Protein AF-A0A2V8W9V7-F1 (afdb_monomer)

Foldseek 3Di:
DDDDDDDDDDDDDDDPDDPDDDPDDDQDAPDDPDDDDDDDDDDDDDDDDDDDPPDDQADDLVSCQVLCVLNPWHADPVCPPQFGTAGVVPGATEGEFEDQDDDDQKGWDFAPVVLQVCQVVVNFHWYWYWYAHPVRNHTQWTKIAASVQDDPVQKDKDAADDPPDPRGRGITIMGRNNSGDPLRIQTQHHRNRGDDSVVSSVSND

Structure (mmCIF, N/CA/C/O backbone):
data_AF-A0A2V8W9V7-F1
#
_entry.id   AF-A0A2V8W9V7-F1
#
loop_
_atom_site.group_PDB
_atom_site.id
_atom_site.type_symbol
_atom_site.label_atom_id
_atom_site.label_alt_id
_atom_site.label_comp_id
_atom_site.label_asym_id
_atom_site.label_entity_id
_atom_site.label_seq_id
_atom_site.pdbx_PDB_ins_code
_atom_site.Cartn_x
_atom_site.Cartn_y
_atom_site.Cartn_z
_atom_site.occupancy
_atom_site.B_iso_or_equiv
_atom_site.auth_seq_id
_atom_site.auth_comp_id
_atom_site.auth_asym_id
_atom_site.auth_atom_id
_atom_site.pdbx_PDB_model_num
ATOM 1 N N . MET A 1 1 ? 60.253 -3.711 -43.334 1.00 44.62 1 MET A N 1
ATOM 2 C CA . MET A 1 1 ? 59.354 -2.612 -42.926 1.00 44.62 1 MET A CA 1
ATOM 3 C C . MET A 1 1 ? 58.239 -2.529 -43.951 1.00 44.62 1 MET A C 1
ATOM 5 O O . MET A 1 1 ? 58.478 -2.041 -45.044 1.00 44.62 1 MET A O 1
ATOM 9 N N . ALA A 1 2 ? 57.080 -3.106 -43.645 1.00 30.39 2 ALA A N 1
ATOM 10 C CA . ALA A 1 2 ? 55.920 -3.106 -44.530 1.00 30.39 2 ALA A CA 1
ATOM 11 C C . ALA A 1 2 ? 54.711 -2.655 -43.709 1.00 30.39 2 ALA A C 1
ATOM 13 O O . ALA A 1 2 ? 54.287 -3.347 -42.787 1.00 30.39 2 ALA A O 1
ATOM 14 N N . THR A 1 3 ? 54.219 -1.459 -44.006 1.00 36.38 3 THR A N 1
ATOM 15 C CA . THR A 1 3 ? 53.011 -0.878 -43.424 1.00 36.38 3 THR A CA 1
ATOM 16 C C . THR A 1 3 ? 51.853 -1.236 -44.349 1.00 36.38 3 THR A C 1
ATOM 18 O O . THR A 1 3 ? 51.784 -0.736 -45.468 1.00 36.38 3 THR A O 1
ATOM 21 N N . LEU A 1 4 ? 50.964 -2.125 -43.908 1.00 34.50 4 LEU A N 1
ATOM 22 C CA . LEU A 1 4 ? 49.676 -2.370 -44.554 1.00 34.50 4 LEU A CA 1
ATOM 23 C C . LEU A 1 4 ? 48.616 -1.576 -43.785 1.00 34.50 4 LEU A C 1
ATOM 25 O O . LEU A 1 4 ? 48.274 -1.927 -42.658 1.00 34.50 4 LEU A O 1
ATOM 29 N N . SER A 1 5 ? 48.116 -0.494 -44.382 1.00 38.88 5 SER A N 1
ATOM 30 C CA . SER A 1 5 ? 46.853 0.122 -43.984 1.00 38.88 5 SER A CA 1
ATOM 31 C C . SER A 1 5 ? 45.721 -0.604 -44.711 1.00 38.88 5 SER A C 1
ATOM 33 O O . SER A 1 5 ? 45.644 -0.604 -45.937 1.00 38.88 5 SER A O 1
ATOM 35 N N . ALA A 1 6 ? 44.838 -1.246 -43.952 1.00 37.19 6 ALA A N 1
ATOM 36 C CA . ALA A 1 6 ? 43.601 -1.813 -44.469 1.00 37.19 6 ALA A CA 1
ATOM 37 C C . ALA A 1 6 ? 42.437 -1.249 -43.652 1.00 37.19 6 ALA A C 1
ATOM 39 O O . ALA A 1 6 ? 42.240 -1.590 -42.488 1.00 37.19 6 ALA A O 1
ATOM 40 N N . THR A 1 7 ? 41.687 -0.342 -44.270 1.00 44.66 7 THR A N 1
ATOM 41 C CA . THR A 1 7 ? 40.373 0.102 -43.802 1.00 44.66 7 THR A CA 1
ATOM 42 C C . THR A 1 7 ? 39.351 -0.968 -44.200 1.00 44.66 7 THR A C 1
ATOM 44 O O . THR A 1 7 ? 39.287 -1.294 -45.387 1.00 44.66 7 THR A O 1
ATOM 47 N N . PRO A 1 8 ? 38.530 -1.527 -43.293 1.00 35.53 8 PRO A N 1
ATOM 48 C CA . PRO A 1 8 ? 37.470 -2.437 -43.707 1.00 35.53 8 PRO A CA 1
ATOM 49 C C . PRO A 1 8 ? 36.276 -1.627 -44.230 1.00 35.53 8 PRO A C 1
ATOM 51 O O . PRO A 1 8 ? 35.640 -0.888 -43.477 1.00 35.53 8 PRO A O 1
ATOM 54 N N . GLN A 1 9 ? 35.961 -1.777 -45.518 1.00 39.00 9 GLN A N 1
ATOM 55 C CA . GLN A 1 9 ? 34.660 -1.406 -46.077 1.00 39.00 9 GLN A CA 1
ATOM 56 C C . GLN A 1 9 ? 33.620 -2.469 -45.689 1.00 39.00 9 GLN A C 1
ATOM 58 O O . GLN A 1 9 ? 33.842 -3.662 -45.901 1.00 39.00 9 GLN A O 1
ATOM 63 N N . LEU A 1 10 ? 32.485 -2.041 -45.126 1.00 38.16 10 LEU A N 1
ATOM 64 C CA . LEU A 1 10 ? 31.319 -2.902 -44.901 1.00 38.16 10 LEU A CA 1
ATOM 65 C C . LEU A 1 10 ? 30.527 -3.117 -46.209 1.00 38.16 10 LEU A C 1
ATOM 67 O O . LEU A 1 10 ? 30.422 -2.188 -47.012 1.00 38.16 10 LEU A O 1
ATOM 71 N N . PRO A 1 11 ? 29.917 -4.302 -46.406 1.00 38.31 11 PRO A N 1
ATOM 72 C CA . PRO A 1 11 ? 29.091 -4.589 -47.575 1.00 38.31 11 PRO A CA 1
ATOM 73 C C . PRO A 1 11 ? 27.739 -3.846 -47.520 1.00 38.31 11 PRO A C 1
ATOM 75 O O . PRO A 1 11 ? 27.155 -3.712 -46.440 1.00 38.31 11 PRO A O 1
ATOM 78 N N . PRO A 1 12 ? 27.192 -3.392 -48.665 1.00 35.81 12 PRO A N 1
ATOM 79 C CA . PRO A 1 12 ? 25.878 -2.764 -48.721 1.00 35.81 12 PRO A CA 1
ATOM 80 C C . PRO A 1 12 ? 24.776 -3.830 -48.802 1.00 35.81 12 PRO A C 1
ATOM 82 O O . PRO A 1 12 ? 24.886 -4.783 -49.570 1.00 35.81 12 PRO A O 1
ATOM 85 N N . GLY A 1 13 ? 23.683 -3.646 -48.053 1.00 43.28 13 GLY A N 1
ATOM 86 C CA . GLY A 1 13 ? 22.443 -4.401 -48.291 1.00 43.28 13 GLY A CA 1
ATOM 87 C C . GLY A 1 13 ? 21.865 -5.217 -47.133 1.00 43.28 13 GLY A C 1
ATOM 88 O O . GLY A 1 13 ? 21.210 -6.222 -47.387 1.00 43.28 13 GLY A O 1
ATOM 89 N N . GLN A 1 14 ? 22.016 -4.791 -45.877 1.00 30.28 14 GLN A N 1
ATOM 90 C CA . GLN A 1 14 ? 21.129 -5.255 -44.804 1.00 30.28 14 GLN A CA 1
ATOM 91 C C . GLN A 1 14 ? 20.465 -4.059 -44.128 1.00 30.28 14 GLN A C 1
ATOM 93 O O . GLN A 1 14 ? 21.077 -3.324 -43.357 1.00 30.28 14 GLN A O 1
ATOM 98 N N . SER A 1 15 ? 19.183 -3.864 -44.434 1.00 33.03 15 SER A N 1
ATOM 99 C CA . SER A 1 15 ? 18.273 -3.111 -43.577 1.00 33.03 15 SER A CA 1
ATOM 100 C C . SER A 1 15 ? 18.351 -3.691 -42.160 1.00 33.03 15 SER A C 1
ATOM 102 O O . SER A 1 15 ? 18.203 -4.912 -42.034 1.00 33.03 15 SER A O 1
ATOM 104 N N . PRO A 1 16 ? 18.550 -2.889 -41.097 1.00 28.78 16 PRO A N 1
ATOM 105 C CA . PRO A 1 16 ? 18.447 -3.403 -39.743 1.00 28.78 16 PRO A CA 1
ATOM 106 C C . PRO A 1 16 ? 16.996 -3.833 -39.519 1.00 28.78 16 PRO A C 1
ATOM 108 O O . PRO A 1 16 ? 16.096 -3.020 -39.312 1.00 28.78 16 PRO A O 1
ATOM 111 N N . SER A 1 17 ? 16.779 -5.142 -39.646 1.00 33.84 17 SER A N 1
ATOM 112 C CA . SER A 1 17 ? 15.554 -5.827 -39.270 1.00 33.84 17 SER A CA 1
ATOM 113 C C . SER A 1 17 ? 15.192 -5.396 -37.857 1.00 33.84 17 SER A C 1
ATOM 115 O O . SER A 1 17 ? 16.017 -5.484 -36.948 1.00 33.84 17 SER A O 1
ATOM 117 N N . ALA A 1 18 ? 13.959 -4.916 -37.705 1.00 30.84 18 ALA A N 1
ATOM 118 C CA . ALA A 1 18 ? 13.346 -4.543 -36.444 1.00 30.84 18 ALA A CA 1
ATOM 119 C C . ALA A 1 18 ? 13.688 -5.583 -35.370 1.00 30.84 18 ALA A C 1
ATOM 121 O O . ALA A 1 18 ? 13.233 -6.728 -35.433 1.00 30.84 18 ALA A O 1
ATOM 122 N N . ASN A 1 19 ? 14.545 -5.194 -34.423 1.00 29.06 19 ASN A N 1
ATOM 123 C CA . ASN A 1 19 ? 14.968 -6.097 -33.371 1.00 29.06 19 ASN A CA 1
ATOM 124 C C . ASN A 1 19 ? 13.751 -6.503 -32.540 1.00 29.06 19 ASN A C 1
ATOM 126 O O . ASN A 1 19 ? 12.985 -5.696 -32.010 1.00 29.06 19 ASN A O 1
ATOM 130 N N . ASN A 1 20 ? 13.589 -7.814 -32.536 1.00 33.81 20 ASN A N 1
ATOM 131 C CA . ASN A 1 20 ? 12.459 -8.600 -32.114 1.00 33.81 20 ASN A CA 1
ATOM 132 C C . ASN A 1 20 ? 12.425 -8.635 -30.579 1.00 33.81 20 ASN A C 1
ATOM 134 O O . ASN A 1 20 ? 13.047 -9.496 -29.960 1.00 33.81 20 ASN A O 1
ATOM 138 N N . TYR A 1 21 ? 11.742 -7.678 -29.946 1.00 27.11 21 TYR A N 1
ATOM 139 C CA . TYR A 1 21 ? 11.440 -7.787 -28.519 1.00 27.11 21 TYR A CA 1
ATOM 140 C C . TYR A 1 21 ? 10.260 -8.742 -28.338 1.00 27.11 21 TYR A C 1
ATOM 142 O O . TYR A 1 21 ? 9.184 -8.493 -28.893 1.00 27.11 21 TYR A O 1
ATOM 150 N N . PRO A 1 22 ? 10.413 -9.828 -27.564 1.00 27.19 22 PRO A N 1
ATOM 151 C CA . PRO A 1 22 ? 9.319 -10.748 -27.350 1.00 27.19 22 PRO A CA 1
ATOM 152 C C . PRO A 1 22 ? 8.214 -10.024 -26.573 1.00 27.19 22 PRO A C 1
ATOM 154 O O . PRO A 1 22 ? 8.411 -9.469 -25.491 1.00 27.19 22 PRO A O 1
ATOM 157 N N . ARG A 1 23 ? 7.023 -10.029 -27.167 1.00 35.50 23 ARG A N 1
ATOM 158 C CA . ARG A 1 23 ? 5.760 -9.615 -26.561 1.00 35.50 23 ARG A CA 1
ATOM 159 C C . ARG A 1 23 ? 5.437 -10.620 -25.449 1.00 35.50 23 ARG A C 1
ATOM 161 O O . ARG A 1 23 ? 4.971 -11.713 -25.745 1.00 35.50 23 ARG A O 1
ATOM 168 N N . ILE A 1 24 ? 5.730 -10.287 -24.192 1.00 27.92 24 ILE A N 1
ATOM 169 C CA . ILE A 1 24 ? 5.551 -11.212 -23.058 1.00 27.92 24 ILE A CA 1
ATOM 170 C C . ILE A 1 24 ? 4.556 -10.623 -22.044 1.00 27.92 24 ILE A C 1
ATOM 172 O O . ILE A 1 24 ? 4.911 -9.860 -21.151 1.00 27.92 24 ILE A O 1
ATOM 176 N N . GLN A 1 25 ? 3.291 -11.013 -22.209 1.00 34.19 25 GLN A N 1
ATOM 177 C CA . GLN A 1 25 ? 2.369 -11.372 -21.118 1.00 34.19 25 GLN A CA 1
ATOM 178 C C . GLN A 1 25 ? 2.990 -12.558 -20.335 1.00 34.19 25 GLN A C 1
ATOM 180 O O . GLN A 1 25 ? 3.702 -13.345 -20.941 1.00 34.19 25 GLN A O 1
ATOM 185 N N . ILE A 1 26 ? 2.814 -12.865 -19.051 1.00 42.00 26 ILE A N 1
ATOM 186 C CA . ILE A 1 26 ? 1.930 -12.498 -17.939 1.00 42.00 26 ILE A CA 1
ATOM 187 C C . ILE A 1 26 ? 2.599 -13.178 -16.698 1.00 42.00 26 ILE A C 1
ATOM 189 O O . ILE A 1 26 ? 3.267 -14.203 -16.854 1.00 42.00 26 ILE A O 1
ATOM 193 N N . PHE A 1 27 ? 2.505 -12.629 -15.480 1.00 41.22 27 PHE A N 1
ATOM 194 C CA . PHE A 1 27 ? 2.837 -13.311 -14.222 1.00 41.22 27 PHE A CA 1
ATOM 195 C C . PHE A 1 27 ? 2.069 -14.639 -14.168 1.00 41.22 27 PHE A C 1
ATOM 197 O O . PHE A 1 27 ? 0.844 -14.609 -14.171 1.00 41.22 27 PHE A O 1
ATOM 204 N N . PRO A 1 28 ? 2.716 -15.811 -14.082 1.00 43.25 28 PRO A N 1
ATOM 205 C CA . PRO A 1 28 ? 1.996 -17.006 -13.692 1.00 43.25 28 PRO A CA 1
ATOM 206 C C . PRO A 1 28 ? 1.861 -16.954 -12.173 1.00 43.25 28 PRO A C 1
ATOM 208 O O . PRO A 1 28 ? 2.858 -16.970 -11.447 1.00 43.25 28 PRO A O 1
ATOM 211 N N . CYS A 1 29 ? 0.630 -16.821 -11.705 1.00 47.00 29 CYS A N 1
ATOM 212 C CA . CYS A 1 29 ? 0.311 -16.884 -10.289 1.00 47.00 29 CYS A CA 1
ATOM 213 C C . CYS A 1 29 ? 0.494 -18.329 -9.806 1.00 47.00 29 CYS A C 1
ATOM 215 O O . CYS A 1 29 ? 0.230 -19.283 -10.545 1.00 47.00 29 CYS A O 1
ATOM 217 N N . ARG A 1 30 ? 1.007 -18.516 -8.586 1.00 45.44 30 ARG A N 1
ATOM 218 C CA . ARG A 1 30 ? 1.084 -19.847 -7.980 1.00 45.44 30 ARG A CA 1
ATOM 219 C C . ARG A 1 30 ? -0.340 -20.347 -7.720 1.00 45.44 30 ARG A C 1
ATOM 221 O O . ARG A 1 30 ? -1.037 -19.793 -6.883 1.00 45.44 30 ARG A O 1
ATOM 228 N N . GLY A 1 31 ? -0.719 -21.424 -8.407 1.00 46.12 31 GLY A N 1
ATOM 229 C CA . GLY A 1 31 ? -1.777 -22.333 -7.965 1.00 46.12 31 GLY A CA 1
ATOM 230 C C . GLY A 1 31 ? -3.194 -22.035 -8.453 1.00 46.12 31 GLY A C 1
AT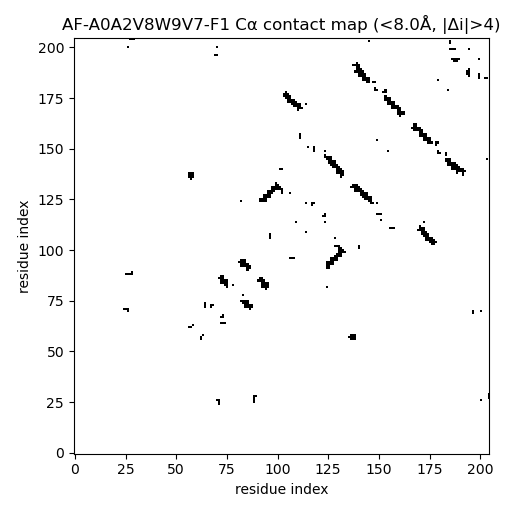OM 231 O O . GLY A 1 31 ? -4.042 -21.627 -7.674 1.00 46.12 31 GLY A O 1
ATOM 232 N N . THR A 1 32 ? -3.497 -22.391 -9.702 1.00 31.61 32 THR A N 1
ATOM 233 C CA . THR A 1 32 ? -4.700 -23.190 -10.010 1.00 31.61 32 THR A CA 1
ATOM 234 C C . THR A 1 32 ? -4.512 -23.860 -11.370 1.00 31.61 32 THR A C 1
ATOM 236 O O . THR A 1 32 ? -4.438 -23.208 -12.408 1.00 31.61 32 THR A O 1
ATOM 239 N N . LEU A 1 33 ? -4.398 -25.190 -11.371 1.00 35.88 33 LEU A N 1
ATOM 240 C CA . LEU A 1 33 ? -4.547 -26.010 -12.572 1.00 35.88 33 LEU A CA 1
ATOM 241 C C . LEU A 1 33 ? -6.025 -25.973 -12.986 1.00 35.88 33 LEU A C 1
ATOM 243 O O . LEU A 1 33 ? -6.764 -26.908 -12.705 1.00 35.88 33 LEU A O 1
ATOM 247 N N . HIS A 1 34 ? -6.470 -24.912 -13.656 1.00 30.22 34 HIS A N 1
ATOM 248 C CA . HIS A 1 34 ? -7.697 -24.981 -14.444 1.00 30.22 34 HIS A CA 1
ATOM 249 C C . HIS A 1 34 ? -7.357 -24.886 -15.925 1.00 30.22 34 HIS A C 1
ATOM 251 O O . HIS A 1 34 ? -7.090 -23.835 -16.500 1.00 30.22 34 HIS A O 1
ATOM 257 N N . ARG A 1 35 ? -7.326 -26.074 -16.526 1.00 35.50 35 ARG A N 1
ATOM 258 C CA . ARG A 1 35 ? -7.223 -26.318 -17.958 1.00 35.50 35 ARG A CA 1
ATOM 259 C C . ARG A 1 35 ? -8.543 -25.861 -18.592 1.00 35.50 35 ARG A C 1
ATOM 261 O O . ARG A 1 35 ? -9.510 -26.612 -18.576 1.00 35.50 35 ARG A O 1
ATOM 268 N N . ALA A 1 36 ? -8.593 -24.642 -19.121 1.00 28.92 36 ALA A N 1
ATOM 269 C CA . ALA A 1 36 ? -9.676 -24.191 -19.996 1.00 28.92 36 ALA A CA 1
ATOM 270 C C . ALA A 1 36 ? -9.114 -23.911 -21.404 1.00 28.92 36 ALA A C 1
ATOM 272 O O . ALA A 1 36 ? -8.010 -23.370 -21.518 1.00 28.92 36 ALA A O 1
ATOM 273 N N . PRO A 1 37 ? -9.809 -24.326 -22.480 1.00 29.95 37 PRO A N 1
ATOM 274 C CA . PRO A 1 37 ? -9.281 -24.256 -23.835 1.00 29.95 37 PRO A CA 1
ATOM 275 C C . PRO A 1 37 ? -9.287 -22.811 -24.349 1.00 29.95 37 PRO A C 1
ATOM 277 O O . PRO A 1 37 ? -10.307 -22.124 -24.337 1.00 29.95 37 PRO A O 1
ATOM 280 N N . LEU A 1 38 ? -8.126 -22.361 -24.823 1.00 30.58 38 LEU A N 1
ATOM 281 C CA . LEU A 1 38 ? -7.944 -21.062 -25.461 1.00 30.58 38 LEU A CA 1
ATOM 282 C C . LEU A 1 38 ? -8.685 -21.036 -26.804 1.00 30.58 38 LEU A C 1
ATOM 284 O O . LEU A 1 38 ? -8.275 -21.701 -27.753 1.00 30.58 38 LEU A O 1
ATOM 288 N N . SER A 1 39 ? -9.730 -20.219 -26.904 1.00 30.34 39 SER A N 1
ATOM 289 C CA . SER A 1 39 ? -10.181 -19.666 -28.182 1.00 30.34 39 SER A CA 1
ATOM 290 C C . SER A 1 39 ? -9.853 -18.171 -28.193 1.00 30.34 39 SER A C 1
ATOM 292 O O . SER A 1 39 ? -10.249 -17.414 -27.311 1.00 30.34 39 SER A O 1
ATOM 294 N N . PHE A 1 40 ? -9.025 -17.767 -29.157 1.00 30.31 40 PHE A N 1
ATOM 295 C CA . PHE A 1 40 ? -8.549 -16.396 -29.332 1.00 30.31 40 PHE A CA 1
ATOM 296 C C . PHE A 1 40 ? -9.528 -15.600 -30.207 1.00 30.31 40 PHE A C 1
ATOM 298 O O . PHE A 1 40 ? -9.802 -16.040 -31.325 1.00 30.31 40 PHE A O 1
ATOM 305 N N . PRO A 1 41 ? -9.967 -14.392 -29.812 1.00 27.06 41 PRO A N 1
ATOM 306 C CA . PRO A 1 41 ? -10.448 -13.415 -30.773 1.00 27.06 41 PRO A CA 1
ATOM 307 C C . PRO A 1 41 ? -9.267 -12.684 -31.436 1.00 27.06 41 PRO A C 1
ATOM 309 O O . PRO A 1 41 ? -8.269 -12.324 -30.806 1.00 27.06 41 PRO A O 1
ATOM 312 N N . SER A 1 42 ? -9.390 -12.503 -32.750 1.00 30.03 42 SER A N 1
ATOM 313 C CA . SER A 1 42 ? -8.401 -11.912 -33.653 1.00 30.03 42 SER A CA 1
ATOM 314 C C . SER A 1 42 ? -8.271 -10.382 -33.522 1.00 30.03 42 SER A C 1
ATOM 316 O O . SER A 1 42 ? -9.217 -9.671 -33.203 1.00 30.03 42 SER A O 1
ATOM 318 N N . ARG A 1 43 ? -7.050 -9.918 -33.825 1.00 36.19 43 ARG A N 1
ATOM 319 C CA . ARG A 1 43 ? -6.488 -8.555 -33.913 1.00 36.19 43 ARG A CA 1
ATOM 320 C C . ARG A 1 43 ? -7.448 -7.429 -34.332 1.00 36.19 43 ARG A C 1
ATOM 322 O O . ARG A 1 43 ? -7.986 -7.467 -35.431 1.00 36.19 43 ARG A O 1
ATOM 329 N N . ASN A 1 44 ? -7.408 -6.316 -33.590 1.00 33.66 44 ASN A N 1
ATOM 330 C CA . ASN A 1 44 ? -6.892 -5.031 -34.100 1.00 33.66 44 ASN A CA 1
ATOM 331 C C . ASN A 1 44 ? -6.859 -3.952 -33.000 1.00 33.66 44 ASN A C 1
ATOM 333 O O . ASN A 1 44 ? -7.850 -3.289 -32.728 1.00 33.66 44 ASN A O 1
ATOM 337 N N . SER A 1 45 ? -5.685 -3.700 -32.425 1.00 30.27 45 SER A N 1
ATOM 338 C CA . SER A 1 45 ? -5.356 -2.376 -31.891 1.00 30.27 45 SER A CA 1
ATOM 339 C C . SER A 1 45 ? -3.862 -2.135 -32.077 1.00 30.27 45 SER A C 1
ATOM 341 O O . SER A 1 45 ? -2.998 -2.923 -31.683 1.00 30.27 45 SER A O 1
ATOM 343 N N . ARG A 1 46 ? -3.566 -1.076 -32.826 1.00 30.19 46 ARG A N 1
ATOM 344 C CA . ARG A 1 46 ? -2.223 -0.636 -33.185 1.00 30.19 46 ARG A CA 1
ATOM 345 C C . ARG A 1 46 ? -1.667 0.081 -31.949 1.00 30.19 46 ARG A C 1
ATOM 347 O O . ARG A 1 46 ? -2.090 1.190 -31.652 1.00 30.19 46 ARG A O 1
ATOM 354 N N . PHE A 1 47 ? -0.807 -0.583 -31.180 1.00 34.75 47 PHE A N 1
ATOM 355 C CA . PHE A 1 47 ? -0.142 0.031 -30.026 1.00 34.75 47 PHE A CA 1
ATOM 356 C C . PHE A 1 47 ? 1.067 0.858 -30.496 1.00 34.75 47 PHE A C 1
ATOM 358 O O . PHE A 1 47 ? 1.767 0.409 -31.409 1.00 34.75 47 PHE A O 1
ATOM 365 N N . PRO A 1 48 ? 1.321 2.041 -29.908 1.00 30.59 48 PRO A N 1
ATOM 366 C CA . PRO A 1 48 ? 2.481 2.855 -30.256 1.00 30.59 48 PRO A CA 1
ATOM 367 C C . PRO A 1 48 ? 3.791 2.161 -29.847 1.00 30.59 48 PRO A C 1
ATOM 369 O O . PRO A 1 48 ? 3.823 1.351 -28.918 1.00 30.59 48 PRO A O 1
ATOM 372 N N . SER A 1 49 ? 4.865 2.466 -30.575 1.00 28.48 49 SER A N 1
ATOM 373 C CA . SER A 1 49 ? 6.214 1.926 -30.377 1.00 28.48 49 SER A CA 1
ATOM 374 C C . SER A 1 49 ? 6.826 2.309 -29.016 1.00 28.48 49 SER A C 1
ATOM 376 O O . SER A 1 49 ? 6.442 3.332 -28.446 1.00 28.48 49 SER A O 1
ATOM 378 N N . PRO A 1 50 ? 7.800 1.532 -28.498 1.00 32.44 50 PRO A N 1
ATOM 379 C CA . PRO A 1 50 ? 8.462 1.820 -27.225 1.00 32.44 50 PRO A CA 1
ATOM 380 C C . PRO A 1 50 ? 9.206 3.161 -27.266 1.00 32.44 50 PRO A C 1
ATOM 382 O O . PRO A 1 50 ? 9.971 3.414 -28.194 1.00 32.44 50 PRO A O 1
ATOM 385 N N . ILE A 1 51 ? 9.007 3.993 -26.243 1.00 32.75 51 ILE A N 1
ATOM 386 C CA . ILE A 1 51 ? 9.786 5.217 -26.010 1.00 32.75 51 ILE A CA 1
ATOM 387 C C . ILE A 1 51 ? 10.909 4.883 -25.006 1.00 32.75 51 ILE A C 1
ATOM 389 O O . ILE A 1 51 ? 10.650 4.138 -24.056 1.00 32.75 51 ILE A O 1
ATOM 393 N N . PRO A 1 52 ? 12.143 5.391 -25.189 1.00 29.80 52 PRO A N 1
ATOM 394 C CA . PRO A 1 52 ? 13.248 5.187 -24.252 1.00 29.80 52 PRO A CA 1
ATOM 395 C C . PRO A 1 52 ? 12.896 5.625 -22.821 1.00 29.80 52 PRO A C 1
ATOM 397 O O . PRO A 1 52 ? 12.281 6.666 -22.610 1.00 29.80 52 PRO A O 1
ATOM 400 N N . ILE A 1 53 ? 13.360 4.858 -21.829 1.00 41.09 53 ILE A N 1
ATOM 401 C CA . ILE A 1 53 ? 13.036 4.950 -20.382 1.00 41.09 53 ILE A CA 1
ATOM 402 C C . ILE A 1 53 ? 13.509 6.2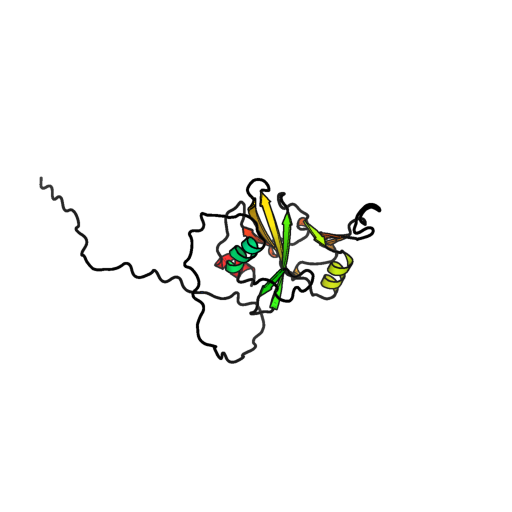77 -19.728 1.00 41.09 53 ILE A C 1
ATOM 404 O O . ILE A 1 53 ? 13.275 6.531 -18.551 1.00 41.09 53 ILE A O 1
ATOM 408 N N . SER A 1 54 ? 14.149 7.169 -20.487 1.00 38.91 54 SER A N 1
ATOM 409 C CA . SER A 1 54 ? 14.744 8.410 -19.981 1.00 38.91 54 SER A CA 1
ATOM 410 C C . SER A 1 54 ? 13.761 9.574 -19.815 1.00 38.91 54 SER A C 1
ATOM 412 O O . SER A 1 54 ? 14.092 10.542 -19.130 1.00 38.91 54 SER A O 1
ATOM 414 N N . GLU A 1 55 ? 12.573 9.532 -20.419 1.00 39.03 55 GLU A N 1
ATOM 415 C CA . GLU A 1 55 ? 11.680 10.691 -20.413 1.00 39.03 55 GLU A CA 1
ATOM 416 C C . GLU A 1 55 ? 10.339 10.413 -19.727 1.00 39.03 55 GLU A C 1
ATOM 418 O O . GLU A 1 55 ? 9.435 9.753 -20.235 1.00 39.03 55 GLU A O 1
ATOM 423 N N . THR A 1 56 ? 10.179 11.095 -18.590 1.00 44.22 56 THR A N 1
ATOM 424 C CA . THR A 1 56 ? 8.911 11.440 -17.927 1.00 44.22 56 THR A CA 1
ATOM 425 C C . THR A 1 56 ? 8.380 10.445 -16.889 1.00 44.22 56 THR A C 1
ATOM 427 O O . THR A 1 56 ? 7.281 9.912 -17.029 1.00 44.22 56 THR A O 1
ATOM 430 N N . LEU A 1 57 ? 9.092 10.287 -15.765 1.00 49.59 57 LEU A N 1
ATOM 431 C CA . LEU A 1 57 ? 8.463 9.920 -14.489 1.00 49.59 57 LEU A CA 1
ATOM 432 C C . LEU A 1 57 ? 7.783 11.149 -13.863 1.00 49.59 57 LEU A C 1
ATOM 434 O O . LEU A 1 57 ? 8.335 11.754 -12.954 1.00 49.59 57 LEU A O 1
ATOM 438 N N . ARG A 1 58 ? 6.619 11.570 -14.367 1.00 48.34 58 ARG A N 1
ATOM 439 C CA . ARG A 1 58 ? 5.753 12.534 -13.664 1.00 48.34 58 ARG A CA 1
ATOM 440 C C . ARG A 1 58 ? 4.487 11.815 -13.232 1.00 48.34 58 ARG A C 1
ATOM 442 O O . ARG A 1 58 ? 3.821 11.205 -14.062 1.00 48.34 58 ARG A O 1
ATOM 449 N N . LEU A 1 59 ? 4.170 11.877 -11.945 1.00 47.50 59 LEU A N 1
ATOM 450 C CA . LEU A 1 59 ? 2.980 11.258 -11.376 1.00 47.50 59 LEU A CA 1
ATOM 451 C C . LEU A 1 59 ? 1.682 11.786 -11.998 1.00 47.50 59 LEU A C 1
ATOM 453 O O . LEU A 1 59 ? 1.296 12.936 -11.824 1.00 47.50 59 LEU A O 1
ATOM 457 N N . SER A 1 60 ? 0.955 10.873 -12.622 1.00 45.16 60 SER A N 1
ATOM 458 C CA . SER A 1 60 ? -0.501 10.872 -12.695 1.00 45.16 60 SER A CA 1
ATOM 459 C C . SER A 1 60 ? -0.987 9.452 -12.352 1.00 45.16 60 SER A C 1
ATOM 461 O O . SER A 1 60 ? -0.192 8.510 -12.382 1.00 45.16 60 SER A O 1
ATOM 463 N N . PRO A 1 61 ? -2.274 9.215 -12.057 1.00 44.25 61 PRO A N 1
ATOM 464 C CA . PRO A 1 61 ? -2.816 7.850 -12.021 1.00 44.25 61 PRO A CA 1
ATOM 465 C C . PRO A 1 61 ? -2.491 7.048 -13.299 1.00 44.25 61 PRO A C 1
ATOM 467 O O . PRO A 1 61 ? -2.291 5.836 -13.255 1.00 44.25 61 PRO A O 1
ATOM 470 N N . GLN A 1 62 ? -2.325 7.741 -14.433 1.00 44.91 62 GLN A N 1
ATOM 471 C CA . GLN A 1 62 ? -1.892 7.153 -15.703 1.00 44.91 62 GLN A CA 1
ATOM 472 C C . GLN A 1 62 ? -0.405 6.764 -15.681 1.00 44.91 62 GLN A C 1
ATOM 474 O O . GLN A 1 62 ? -0.030 5.812 -16.354 1.00 44.91 62 GLN A O 1
ATOM 479 N N . PHE A 1 63 ? 0.438 7.446 -14.898 1.00 53.31 63 PHE A N 1
ATOM 480 C CA . PHE A 1 63 ? 1.835 7.070 -14.664 1.00 53.31 63 PHE A CA 1
ATOM 481 C C . PHE A 1 63 ? 1.941 5.754 -13.886 1.00 53.31 63 PHE A C 1
ATOM 483 O O . PHE A 1 63 ? 2.652 4.851 -14.324 1.00 53.31 63 PHE A O 1
ATOM 490 N N . ALA A 1 64 ? 1.180 5.597 -12.794 1.00 48.62 64 ALA A N 1
ATOM 491 C CA . ALA A 1 64 ? 1.090 4.313 -12.097 1.00 48.62 64 ALA A CA 1
ATOM 492 C C . ALA A 1 64 ? 0.599 3.225 -13.064 1.00 48.62 64 ALA A C 1
ATOM 494 O O . ALA A 1 64 ? 1.243 2.195 -13.201 1.00 48.62 64 ALA A O 1
ATOM 495 N N . ALA A 1 65 ? -0.442 3.499 -13.853 1.00 46.62 65 ALA A N 1
ATOM 496 C CA . ALA A 1 65 ? -0.915 2.579 -14.885 1.00 46.62 65 ALA A CA 1
ATOM 497 C C . ALA A 1 65 ? 0.065 2.360 -16.061 1.00 46.62 65 ALA A C 1
ATOM 499 O O . ALA A 1 65 ? -0.133 1.425 -16.829 1.00 46.62 65 ALA A O 1
ATOM 500 N N . ARG A 1 66 ? 1.094 3.195 -16.266 1.00 50.69 66 ARG A N 1
ATOM 501 C CA . ARG A 1 66 ? 2.093 3.044 -17.344 1.00 50.69 66 ARG A CA 1
ATOM 502 C C . ARG A 1 66 ? 3.307 2.245 -16.880 1.00 50.69 66 ARG A C 1
ATOM 504 O O . ARG A 1 66 ? 3.753 1.371 -17.611 1.00 50.69 66 ARG A O 1
ATOM 511 N N . GLU A 1 67 ? 3.785 2.483 -15.663 1.00 53.12 67 GLU A N 1
ATOM 512 C CA . GLU A 1 67 ? 4.895 1.718 -15.082 1.00 53.12 67 GLU A CA 1
ATOM 513 C C . GLU A 1 67 ? 4.429 0.372 -14.509 1.00 53.12 67 GLU A C 1
ATOM 515 O O . GLU A 1 67 ? 5.105 -0.640 -14.665 1.00 53.12 67 GLU A O 1
ATOM 520 N N . LEU A 1 68 ? 3.224 0.296 -13.928 1.00 55.06 68 LEU A N 1
ATOM 521 C CA . LEU A 1 68 ? 2.650 -0.975 -13.468 1.00 55.06 68 LEU A CA 1
ATOM 522 C C . LEU A 1 68 ? 2.213 -1.882 -14.628 1.00 55.06 68 LEU A C 1
ATOM 524 O O . LEU A 1 68 ? 2.057 -3.083 -14.420 1.00 55.06 68 LEU A O 1
ATOM 528 N N . ARG A 1 69 ? 2.104 -1.373 -15.867 1.00 55.12 69 ARG A N 1
ATOM 529 C CA . ARG A 1 69 ? 1.926 -2.224 -17.063 1.00 55.12 69 ARG A CA 1
ATOM 530 C C . ARG A 1 69 ? 3.094 -3.177 -17.279 1.00 55.12 69 ARG A C 1
ATOM 532 O O . ARG A 1 69 ? 2.881 -4.264 -17.803 1.00 55.12 69 ARG A O 1
ATOM 539 N N . PHE A 1 70 ? 4.300 -2.827 -16.834 1.00 52.44 70 PHE A N 1
ATOM 540 C CA . PHE A 1 70 ? 5.435 -3.753 -16.822 1.00 52.44 70 PHE A CA 1
ATOM 541 C C . PHE A 1 70 ? 5.225 -4.929 -15.852 1.00 52.44 70 PHE A C 1
ATOM 543 O O . PHE A 1 70 ? 5.744 -6.026 -16.063 1.00 52.44 70 PHE A O 1
ATOM 550 N N . ILE A 1 71 ? 4.406 -4.710 -14.819 1.00 53.53 71 ILE A N 1
ATOM 551 C CA . ILE A 1 71 ? 3.910 -5.718 -13.873 1.00 53.53 71 ILE A CA 1
ATOM 552 C C . ILE A 1 71 ? 2.584 -6.337 -14.395 1.00 53.53 71 ILE A C 1
ATOM 554 O O . ILE A 1 71 ? 2.054 -7.298 -13.855 1.00 53.53 71 ILE A O 1
ATOM 558 N N . GLY A 1 72 ? 2.039 -5.826 -15.500 1.00 61.53 72 GLY A N 1
ATOM 559 C CA . GLY A 1 72 ? 0.805 -6.290 -16.131 1.00 61.53 72 GLY A CA 1
ATOM 560 C C . GLY A 1 72 ? -0.474 -6.032 -15.325 1.00 61.53 72 GLY A C 1
ATOM 561 O O . GLY A 1 72 ? -1.533 -6.495 -15.742 1.00 61.53 72 GLY A O 1
ATOM 562 N N . ALA A 1 73 ? -0.398 -5.300 -14.210 1.00 73.56 73 ALA A N 1
ATOM 563 C CA . ALA A 1 73 ? -1.573 -4.865 -13.463 1.00 73.56 73 ALA A CA 1
ATOM 564 C C . ALA A 1 73 ? -2.360 -3.840 -14.294 1.00 73.56 73 ALA A C 1
ATOM 566 O O . ALA A 1 73 ? -1.781 -2.910 -14.866 1.00 73.56 73 ALA A O 1
ATOM 567 N N . LEU A 1 74 ? -3.673 -4.030 -14.381 1.00 78.19 74 LEU A N 1
ATOM 568 C CA . LEU A 1 74 ? -4.590 -3.175 -15.126 1.00 78.19 74 LEU A CA 1
ATOM 569 C C . LEU A 1 74 ? -5.428 -2.338 -14.158 1.00 78.19 74 LEU A C 1
ATOM 571 O O . LEU A 1 74 ? -5.683 -2.799 -13.050 1.00 78.19 74 LEU A O 1
ATOM 575 N N . PRO A 1 75 ? -5.846 -1.118 -14.534 1.00 81.94 75 PRO A N 1
ATOM 576 C CA . PRO A 1 75 ? -6.763 -0.330 -13.718 1.00 81.94 75 PRO A CA 1
ATOM 577 C C . PRO A 1 75 ? -8.042 -1.104 -13.387 1.00 81.94 75 PRO A C 1
ATOM 579 O O . PRO A 1 75 ? -8.545 -1.879 -14.198 1.00 81.94 75 PRO A O 1
ATOM 582 N N . ASN A 1 76 ? -8.566 -0.879 -12.188 1.00 80.19 76 ASN A N 1
ATOM 583 C CA . ASN A 1 76 ? -9.847 -1.428 -11.771 1.00 80.19 76 ASN A CA 1
ATOM 584 C C . ASN A 1 76 ? -11.012 -0.676 -12.445 1.00 80.19 76 ASN A C 1
ATOM 586 O O . ASN A 1 76 ? -11.431 0.382 -11.973 1.00 80.19 76 ASN A O 1
ATOM 590 N N . GLU A 1 77 ? -11.532 -1.227 -13.543 1.00 77.88 77 GLU A N 1
ATOM 591 C CA . GLU A 1 77 ? -12.651 -0.647 -14.305 1.00 77.88 77 GLU A CA 1
ATOM 592 C C . GLU A 1 77 ? -13.977 -0.664 -13.519 1.00 77.88 77 GLU A C 1
ATOM 594 O O . GLU A 1 77 ? -14.777 0.267 -13.624 1.00 77.88 77 GLU A O 1
ATOM 599 N N . ASP A 1 78 ? -14.170 -1.662 -12.650 1.00 76.75 78 ASP A N 1
ATOM 600 C CA . ASP A 1 78 ? -15.393 -1.853 -11.856 1.00 76.75 78 ASP A CA 1
ATOM 601 C C . ASP A 1 78 ? -15.464 -0.934 -10.623 1.00 76.75 78 ASP A C 1
ATOM 603 O O . ASP A 1 78 ? -16.439 -0.951 -9.868 1.00 76.75 78 ASP A O 1
ATOM 607 N N . LYS A 1 79 ? -14.424 -0.114 -10.393 1.00 73.94 79 LYS A N 1
ATOM 608 C CA . LYS A 1 79 ? -14.307 0.844 -9.275 1.00 73.94 79 LYS A CA 1
ATOM 609 C C . LYS A 1 79 ? -14.585 0.226 -7.902 1.00 73.94 79 LYS A C 1
ATOM 611 O O . LYS A 1 79 ? -15.034 0.923 -6.987 1.00 73.94 79 LYS A O 1
ATOM 616 N N . HIS A 1 80 ? -14.303 -1.070 -7.740 1.00 77.00 80 HIS A N 1
ATOM 617 C CA . HIS A 1 80 ? -14.365 -1.728 -6.439 1.00 77.00 80 HIS A CA 1
ATOM 618 C C . HIS A 1 80 ? -13.636 -0.894 -5.374 1.00 77.00 80 HIS A C 1
ATOM 620 O O . HIS A 1 80 ? -12.459 -0.561 -5.556 1.00 77.00 80 HIS A O 1
ATOM 626 N N . PRO A 1 81 ? -14.313 -0.547 -4.263 1.00 78.94 81 PRO A N 1
ATOM 627 C CA . PRO A 1 81 ? -13.719 0.273 -3.223 1.00 78.94 81 PRO A CA 1
ATOM 628 C C . PRO A 1 81 ? -12.398 -0.322 -2.742 1.00 78.94 81 PRO A C 1
ATOM 630 O O . PRO A 1 81 ? -12.305 -1.525 -2.512 1.00 78.94 81 PRO A O 1
ATOM 633 N N . ALA A 1 82 ? -11.399 0.539 -2.550 1.00 81.38 82 ALA A N 1
ATOM 634 C CA . ALA A 1 82 ? -10.076 0.176 -2.045 1.00 81.38 82 ALA A CA 1
ATOM 635 C C . ALA A 1 82 ? -9.210 -0.705 -2.973 1.00 81.38 82 ALA A C 1
ATOM 637 O O . ALA A 1 82 ? -8.102 -1.047 -2.557 1.00 81.38 82 ALA A O 1
ATOM 638 N N . ILE A 1 83 ? -9.658 -1.008 -4.200 1.00 89.31 83 ILE A N 1
ATOM 639 C CA . ILE A 1 83 ? -8.872 -1.680 -5.243 1.00 89.31 83 ILE A CA 1
ATOM 640 C C . ILE A 1 83 ? -8.587 -0.688 -6.371 1.00 89.31 83 ILE A C 1
ATOM 642 O O . ILE A 1 83 ? -9.509 -0.133 -6.964 1.00 89.31 83 ILE A O 1
ATOM 646 N N . ASP A 1 84 ? -7.314 -0.492 -6.692 1.00 88.06 84 ASP A N 1
ATOM 647 C CA . ASP A 1 84 ? -6.883 0.434 -7.745 1.00 88.06 84 ASP A CA 1
ATOM 648 C C . ASP A 1 84 ? -6.485 -0.312 -9.023 1.00 88.06 84 ASP A C 1
ATOM 650 O O . ASP A 1 84 ? -6.698 0.187 -10.130 1.00 88.06 84 ASP A O 1
ATOM 654 N N . PHE A 1 85 ? -5.943 -1.527 -8.876 1.00 87.50 85 PHE A N 1
ATOM 655 C CA . PHE A 1 85 ? -5.532 -2.368 -9.996 1.00 87.5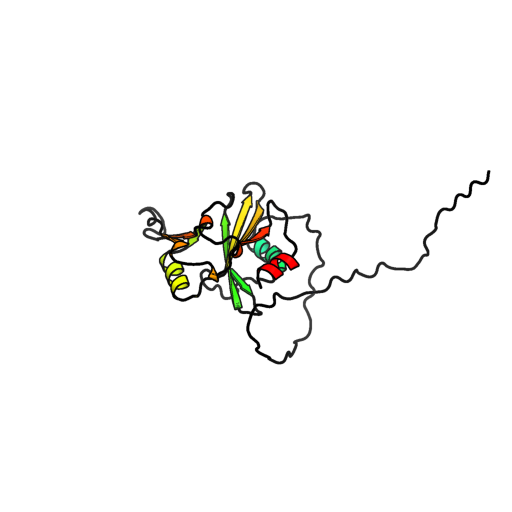0 85 PHE A CA 1
ATOM 656 C C . PHE A 1 85 ? -5.910 -3.835 -9.790 1.00 87.50 85 PHE A C 1
ATOM 658 O O . PHE A 1 85 ? -5.954 -4.332 -8.663 1.00 87.50 85 PHE A O 1
ATOM 665 N N . THR A 1 86 ? -6.119 -4.541 -10.894 1.00 87.19 86 THR A N 1
ATOM 666 C CA . THR A 1 86 ? -6.385 -5.979 -10.940 1.00 87.19 86 THR A CA 1
ATOM 667 C C . THR A 1 86 ? -5.420 -6.678 -11.888 1.00 87.19 86 THR A C 1
ATOM 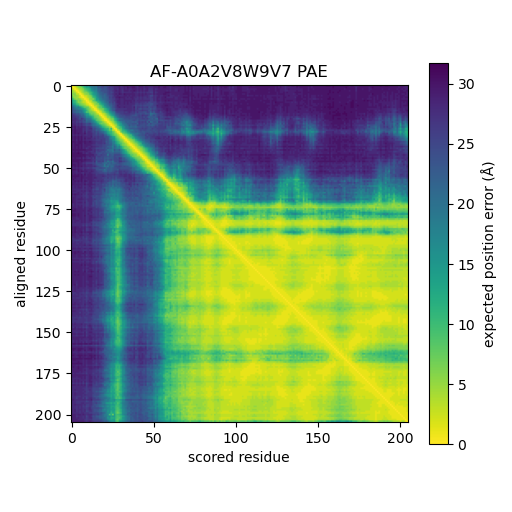669 O O . THR A 1 86 ? -4.814 -6.065 -12.773 1.00 87.19 86 THR A O 1
ATOM 672 N N . TYR A 1 87 ? -5.255 -7.984 -11.698 1.00 82.62 87 TYR A N 1
ATOM 673 C CA . TYR A 1 87 ? -4.493 -8.820 -12.608 1.00 82.62 87 TYR A CA 1
ATOM 674 C C . TYR A 1 87 ? -5.375 -9.902 -13.238 1.00 82.62 87 TYR A C 1
ATOM 676 O O . TYR A 1 87 ? -5.646 -10.904 -12.577 1.00 82.62 87 TYR A O 1
ATOM 684 N N . PRO A 1 88 ? -5.784 -9.755 -14.515 1.00 73.56 88 PRO A N 1
ATOM 685 C CA . PRO A 1 88 ? -6.843 -10.585 -15.100 1.00 73.56 88 PRO A CA 1
ATOM 686 C C . PRO A 1 88 ? -6.573 -12.088 -15.129 1.00 73.56 88 PRO A C 1
ATOM 688 O O . PRO A 1 88 ? -7.500 -12.873 -15.248 1.00 73.56 88 PRO A O 1
ATOM 691 N N . SER A 1 89 ? -5.309 -12.514 -15.088 1.00 75.38 89 SER A N 1
ATOM 692 C CA . SER A 1 89 ? -4.999 -13.943 -15.215 1.00 75.38 89 SER A CA 1
ATOM 693 C C . SER A 1 89 ? -5.126 -14.736 -13.912 1.00 75.38 89 SER A C 1
ATOM 695 O O . SER A 1 89 ? -5.056 -15.959 -13.957 1.00 75.38 89 SER A O 1
ATOM 697 N N . CYS A 1 90 ? -5.252 -14.070 -12.760 1.00 73.31 90 CYS A N 1
ATOM 698 C CA . CYS A 1 90 ? -5.390 -14.761 -11.475 1.00 73.31 90 CYS A CA 1
ATOM 699 C C . CYS A 1 90 ? -6.126 -13.951 -10.407 1.00 73.31 90 CYS A C 1
ATOM 701 O O . CYS A 1 90 ? -5.921 -14.175 -9.215 1.00 73.31 90 CYS A O 1
ATOM 703 N N . ASP A 1 91 ? -6.913 -12.966 -10.838 1.00 78.19 91 ASP A N 1
ATOM 704 C CA . ASP A 1 91 ? -7.756 -12.127 -9.986 1.00 78.19 91 ASP A CA 1
ATOM 705 C C . ASP A 1 91 ? -7.015 -11.466 -8.813 1.00 78.19 91 ASP A C 1
ATOM 707 O O . ASP A 1 91 ? -7.600 -11.117 -7.787 1.00 78.19 91 ASP A O 1
ATOM 711 N N . ALA A 1 92 ? -5.700 -11.261 -8.954 1.00 86.94 92 ALA A N 1
ATOM 712 C CA . ALA A 1 92 ? -4.923 -10.596 -7.923 1.00 86.94 92 ALA A CA 1
ATOM 713 C C . ALA A 1 92 ? -5.339 -9.124 -7.848 1.00 86.94 92 ALA A C 1
ATOM 715 O O . ALA A 1 92 ? -5.305 -8.395 -8.843 1.00 86.94 92 ALA A O 1
ATOM 716 N N . LEU A 1 93 ? -5.715 -8.696 -6.646 1.00 90.81 93 LEU A N 1
ATOM 717 C CA . LEU A 1 93 ? -6.155 -7.336 -6.362 1.00 90.81 93 LEU A CA 1
ATOM 718 C C . LEU A 1 93 ? -4.995 -6.524 -5.792 1.00 90.81 93 LEU A C 1
ATOM 720 O O . LEU A 1 93 ? -4.212 -7.028 -4.978 1.00 90.81 93 LEU A O 1
ATOM 724 N N . PHE A 1 94 ? -4.897 -5.264 -6.202 1.00 91.38 94 PHE A N 1
ATOM 725 C CA . PHE A 1 94 ? -3.860 -4.346 -5.757 1.00 91.38 94 PHE A CA 1
ATOM 726 C C . PHE A 1 94 ? -4.461 -3.001 -5.367 1.00 91.38 94 PHE A C 1
ATOM 728 O O . PHE A 1 94 ? -5.293 -2.431 -6.072 1.00 91.38 94 PHE A O 1
ATOM 735 N N . GLN A 1 95 ? -3.966 -2.467 -4.263 1.00 93.62 95 GLN A N 1
ATOM 736 C CA . GLN A 1 95 ? -4.227 -1.121 -3.792 1.00 93.62 95 GLN A CA 1
ATOM 737 C C . GLN A 1 95 ? -2.948 -0.293 -3.906 1.00 93.62 95 GLN A C 1
ATOM 739 O O . GLN A 1 95 ? -1.862 -0.777 -3.601 1.00 93.62 95 GLN A O 1
ATOM 744 N N . LEU A 1 96 ? -3.059 0.967 -4.305 1.00 92.38 96 LEU A N 1
ATOM 745 C CA . LEU A 1 96 ? -1.964 1.922 -4.358 1.00 92.38 96 LEU A CA 1
ATOM 746 C C . LEU A 1 96 ? -2.099 2.939 -3.229 1.00 92.38 96 LEU A C 1
ATOM 748 O O . LEU A 1 96 ? -3.114 3.612 -3.069 1.00 92.38 96 LEU A O 1
ATOM 752 N N . LYS A 1 97 ? -1.018 3.112 -2.472 1.00 93.31 97 LYS A N 1
ATOM 753 C CA . LYS A 1 97 ? -0.852 4.220 -1.533 1.00 93.31 97 LYS A CA 1
ATOM 754 C C . LYS A 1 97 ? 0.420 4.964 -1.866 1.00 93.31 97 LYS A C 1
ATOM 756 O O . LYS A 1 97 ? 1.492 4.373 -1.957 1.00 93.31 97 LYS A O 1
ATOM 761 N N . SER A 1 98 ? 0.301 6.275 -2.000 1.00 91.94 98 SER A N 1
ATOM 762 C CA . SER A 1 98 ? 1.413 7.156 -2.333 1.00 91.94 98 SER A CA 1
ATOM 763 C C . SER A 1 98 ? 1.609 8.235 -1.278 1.00 91.94 98 SER A C 1
ATOM 765 O O . SER A 1 98 ? 0.635 8.756 -0.737 1.00 91.94 98 SER A O 1
ATOM 767 N N . GLN A 1 99 ? 2.856 8.629 -1.032 1.00 92.69 99 GLN A N 1
ATOM 768 C CA . GLN A 1 99 ? 3.175 9.809 -0.230 1.00 92.69 99 GLN A CA 1
ATOM 769 C C . GLN A 1 99 ? 4.400 10.550 -0.779 1.00 92.69 99 GLN A C 1
ATOM 771 O O . GLN A 1 99 ? 5.344 9.935 -1.271 1.00 92.69 99 GLN A O 1
ATOM 776 N N . GLY A 1 100 ? 4.399 11.876 -0.635 1.00 92.56 100 GLY A N 1
ATOM 777 C CA . GLY A 1 100 ? 5.494 12.762 -1.054 1.00 92.56 100 GLY A CA 1
ATOM 778 C C . GLY A 1 100 ? 6.706 12.775 -0.114 1.00 92.56 100 GLY A C 1
ATOM 779 O O . GLY A 1 100 ? 7.550 13.654 -0.192 1.00 92.56 100 GLY A O 1
ATOM 780 N N . ARG A 1 101 ? 6.761 11.848 0.844 1.00 92.81 101 ARG A N 1
ATOM 781 C CA . ARG A 1 101 ? 7.857 11.703 1.808 1.00 92.81 101 ARG A CA 1
ATO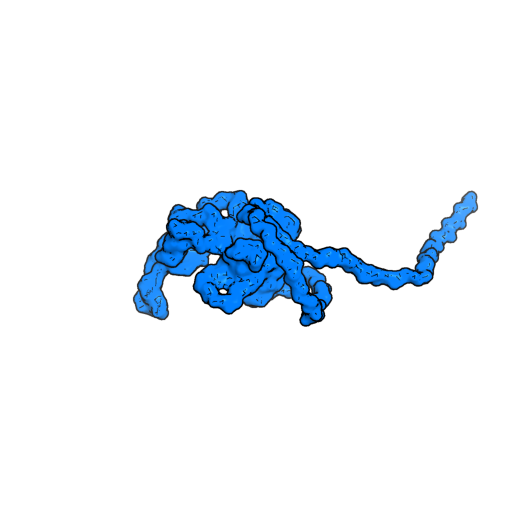M 782 C C . ARG A 1 101 ? 8.410 10.291 1.723 1.00 92.81 101 ARG A C 1
ATOM 784 O O . ARG A 1 101 ? 7.660 9.356 1.419 1.00 92.81 101 ARG A O 1
ATOM 791 N N . LYS A 1 102 ? 9.692 10.121 2.049 1.00 93.06 102 LYS A N 1
ATOM 792 C CA . LYS A 1 102 ? 10.350 8.808 2.048 1.00 93.06 102 LYS A CA 1
ATOM 793 C C . LYS A 1 102 ? 9.508 7.778 2.810 1.00 93.06 102 LYS A C 1
ATOM 795 O O . LYS A 1 102 ? 8.967 8.077 3.876 1.00 93.06 102 LYS A O 1
ATOM 800 N N . LEU A 1 103 ? 9.365 6.576 2.244 1.00 92.88 103 LEU A N 1
ATOM 801 C CA . LEU A 1 103 ? 8.711 5.462 2.938 1.00 92.88 103 LEU A CA 1
ATOM 802 C C . LEU A 1 103 ? 9.483 5.173 4.229 1.00 92.88 103 LEU A C 1
ATOM 804 O O . LEU A 1 103 ? 10.684 4.911 4.189 1.00 92.88 103 LEU A O 1
ATOM 808 N N . GLY A 1 104 ? 8.788 5.276 5.359 1.00 92.38 104 GLY A N 1
ATOM 809 C CA . GLY A 1 104 ? 9.305 4.908 6.674 1.00 92.38 104 GLY A CA 1
ATOM 810 C C . GLY A 1 104 ? 8.714 3.581 7.141 1.00 92.38 104 GLY A C 1
ATOM 811 O O . GLY A 1 104 ? 8.215 2.789 6.345 1.00 92.38 104 GLY A O 1
ATOM 812 N N . SER A 1 105 ? 8.686 3.374 8.456 1.00 94.25 105 SER A N 1
ATOM 813 C CA . SER A 1 105 ? 8.054 2.207 9.087 1.00 94.25 105 SER A CA 1
ATOM 814 C C . SER A 1 105 ? 6.521 2.233 9.057 1.00 94.25 105 SER A C 1
ATOM 816 O O . SER A 1 105 ? 5.888 1.300 9.540 1.00 94.25 105 SER A O 1
ATOM 818 N N . SER A 1 106 ? 5.901 3.286 8.513 1.00 94.50 106 SER A N 1
ATOM 819 C CA . SER A 1 106 ? 4.448 3.437 8.490 1.00 94.50 106 SER A CA 1
ATOM 820 C C . SER A 1 106 ? 3.932 4.153 7.243 1.00 94.50 106 SER A C 1
ATOM 822 O O . SER A 1 106 ? 4.606 5.014 6.671 1.00 94.50 106 SER A O 1
ATOM 824 N N . LEU A 1 107 ? 2.708 3.803 6.844 1.00 95.75 107 LEU A N 1
ATOM 825 C CA . LEU A 1 107 ? 2.001 4.365 5.697 1.00 95.75 107 LEU A CA 1
ATOM 826 C C . LEU A 1 107 ? 0.523 4.569 6.041 1.00 95.75 107 LEU A C 1
ATOM 828 O O . LEU A 1 107 ? -0.114 3.687 6.608 1.00 95.75 107 LEU A O 1
ATOM 832 N N . SER A 1 108 ? -0.030 5.741 5.725 1.00 94.81 108 SER A N 1
ATOM 833 C CA . SER A 1 108 ? -1.451 6.010 5.971 1.00 94.81 108 SER A CA 1
ATOM 834 C C . SER A 1 108 ? -2.326 5.153 5.062 1.00 94.81 108 SER A C 1
ATOM 836 O O . SER A 1 108 ? -2.071 5.066 3.863 1.00 94.81 108 SER A O 1
ATOM 838 N N . ASP A 1 109 ? -3.411 4.625 5.617 1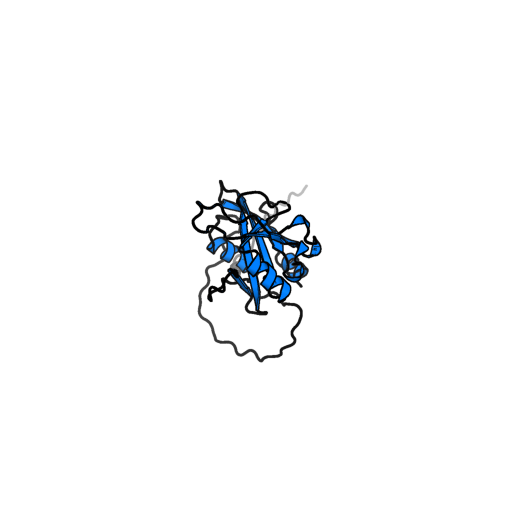.00 94.62 109 ASP A N 1
ATOM 839 C CA . ASP A 1 109 ? -4.433 3.898 4.872 1.00 94.62 109 ASP A CA 1
ATOM 840 C C . ASP A 1 109 ? -5.847 4.445 5.183 1.00 94.62 109 ASP A C 1
ATOM 842 O O . ASP A 1 109 ? -5.997 5.493 5.824 1.00 94.62 109 ASP A O 1
ATOM 846 N N . GLY A 1 110 ? -6.877 3.811 4.620 1.00 92.62 110 GLY A N 1
ATOM 847 C CA . GLY A 1 110 ? -8.286 4.133 4.745 1.00 92.62 110 GLY A CA 1
ATOM 848 C C . GLY A 1 110 ? -8.885 3.725 6.090 1.00 92.62 110 GLY A C 1
ATOM 849 O O . GLY A 1 110 ? -8.248 3.828 7.137 1.00 92.62 110 GLY A O 1
ATOM 850 N N . ALA A 1 111 ? -10.164 3.347 6.066 1.00 95.31 111 ALA A N 1
ATOM 851 C CA . ALA A 1 111 ? -10.946 3.110 7.274 1.00 95.31 111 ALA A CA 1
ATOM 852 C C . ALA A 1 111 ? -10.446 1.869 8.023 1.00 95.31 111 ALA A C 1
ATOM 854 O O . ALA A 1 111 ? -10.313 0.802 7.425 1.00 95.31 111 ALA A O 1
ATOM 855 N N . TYR A 1 112 ? -10.229 2.000 9.334 1.00 97.00 112 TYR A N 1
ATOM 856 C CA . TYR A 1 112 ? -9.741 0.893 10.160 1.00 97.00 112 TYR A CA 1
ATOM 857 C C . TYR A 1 112 ? -10.689 -0.307 10.126 1.00 97.00 112 TYR A C 1
ATOM 859 O O . TYR A 1 112 ? -10.237 -1.416 9.882 1.00 97.00 112 TYR A O 1
ATOM 867 N N . SER A 1 113 ? -11.998 -0.084 10.290 1.00 96.25 113 SER A N 1
ATOM 868 C CA . SER A 1 113 ? -12.994 -1.165 10.277 1.00 96.25 113 SER A CA 1
ATOM 869 C C . SER A 1 113 ? -12.958 -1.976 8.985 1.00 96.25 113 SER A C 1
ATOM 871 O O . SER A 1 113 ? -12.906 -3.196 9.034 1.00 96.25 113 SER A O 1
ATOM 873 N N . LYS A 1 114 ? -12.899 -1.306 7.828 1.00 95.31 114 LYS A N 1
ATOM 874 C CA . LYS A 1 114 ? -12.871 -1.975 6.520 1.00 95.31 114 LYS A CA 1
ATOM 875 C C . LYS A 1 114 ? -11.600 -2.788 6.304 1.00 95.31 114 LYS A C 1
ATOM 877 O O . LYS A 1 114 ? -11.678 -3.878 5.748 1.00 95.31 114 LYS A O 1
ATOM 882 N N . MET A 1 115 ? -10.450 -2.275 6.741 1.00 95.19 115 MET A N 1
ATOM 883 C CA . MET A 1 115 ? -9.199 -3.025 6.648 1.00 95.19 115 MET A CA 1
ATOM 884 C C . MET A 1 115 ? -9.195 -4.217 7.616 1.00 95.19 115 MET A C 1
ATOM 886 O O . MET A 1 115 ? -8.843 -5.313 7.199 1.00 95.19 115 MET A O 1
ATOM 890 N N . SER A 1 116 ? -9.654 -4.049 8.861 1.00 96.31 116 SER A N 1
ATOM 891 C CA . SER A 1 116 ? -9.788 -5.158 9.818 1.00 96.31 116 SER A CA 1
ATOM 892 C C . SER A 1 116 ? -10.725 -6.256 9.302 1.00 96.31 116 SER A C 1
ATOM 894 O O . SER A 1 116 ? -10.328 -7.414 9.271 1.00 96.31 116 SER A O 1
ATOM 896 N N . GLU A 1 117 ? -11.911 -5.891 8.800 1.00 96.44 117 GLU A N 1
ATOM 897 C CA . GLU A 1 117 ? -12.863 -6.822 8.170 1.00 96.44 117 GLU A CA 1
ATOM 898 C C . GLU A 1 117 ? -12.233 -7.567 6.980 1.00 96.44 117 GLU A C 1
ATOM 900 O O . GLU A 1 117 ? -12.483 -8.753 6.772 1.00 96.44 117 GLU A O 1
ATOM 905 N N . ALA A 1 118 ? -11.424 -6.878 6.166 1.00 94.50 118 ALA A N 1
ATOM 906 C CA . ALA A 1 118 ? -10.737 -7.493 5.034 1.00 94.50 118 ALA A CA 1
ATOM 907 C C . ALA A 1 118 ? -9.634 -8.465 5.480 1.00 94.50 118 ALA A C 1
ATOM 909 O O . ALA A 1 118 ? -9.446 -9.487 4.827 1.00 94.50 118 ALA A O 1
ATOM 910 N N . ILE A 1 119 ? -8.922 -8.166 6.570 1.00 94.56 119 ILE A N 1
ATOM 911 C CA . ILE A 1 119 ? -7.908 -9.054 7.156 1.00 94.56 119 ILE A CA 1
ATOM 912 C C . ILE A 1 119 ? -8.572 -10.311 7.716 1.00 94.56 119 ILE A C 1
ATOM 914 O O . ILE A 1 119 ? -8.168 -11.417 7.374 1.00 94.56 119 ILE A O 1
ATOM 918 N N . GLU A 1 120 ? -9.609 -10.149 8.536 1.00 95.56 120 GLU A N 1
ATOM 919 C CA . GLU A 1 120 ? -10.326 -11.263 9.169 1.00 95.56 120 GLU A CA 1
ATOM 920 C C . GLU A 1 120 ? -11.002 -12.180 8.144 1.00 95.56 120 GLU A C 1
ATOM 922 O O . GLU A 1 120 ? -11.063 -13.390 8.340 1.00 95.56 120 GLU A O 1
ATOM 927 N N . ALA A 1 121 ? -11.471 -11.617 7.028 1.00 94.44 121 ALA A N 1
ATOM 928 C CA . ALA A 1 121 ? -12.082 -12.377 5.944 1.00 94.44 121 ALA A CA 1
ATOM 929 C C . ALA A 1 121 ? -11.077 -12.934 4.918 1.00 94.44 121 ALA A C 1
ATOM 931 O O . ALA A 1 121 ? -11.520 -13.479 3.911 1.00 94.44 121 ALA A O 1
ATOM 932 N N . ASP A 1 122 ? -9.766 -12.743 5.111 1.00 91.00 122 ASP A N 1
ATOM 933 C CA . ASP A 1 122 ? -8.717 -13.043 4.126 1.00 91.00 122 ASP A CA 1
ATOM 934 C C . ASP A 1 122 ? -9.054 -12.517 2.714 1.00 91.00 122 ASP A C 1
ATOM 936 O O . ASP A 1 122 ? -9.084 -13.241 1.715 1.00 91.00 122 ASP A O 1
ATOM 940 N N . ARG A 1 123 ? -9.337 -11.213 2.625 1.00 91.62 123 ARG A N 1
ATOM 941 C CA . ARG A 1 123 ? -9.656 -10.480 1.384 1.00 91.62 123 ARG A CA 1
ATOM 942 C C . ARG A 1 123 ? -8.816 -9.214 1.208 1.00 91.62 123 ARG A C 1
ATOM 944 O O . ARG A 1 123 ? -9.211 -8.293 0.495 1.00 91.62 123 ARG A O 1
ATOM 951 N N . THR A 1 124 ? -7.667 -9.134 1.872 1.00 93.56 124 THR A N 1
ATOM 952 C CA . THR A 1 124 ? -6.736 -8.011 1.712 1.00 93.56 124 THR A CA 1
ATOM 953 C C . THR A 1 124 ? -6.165 -7.984 0.291 1.00 93.56 124 THR A C 1
ATOM 955 O O . THR A 1 124 ? -5.774 -9.030 -0.240 1.00 93.56 124 THR A O 1
ATOM 958 N N . PRO A 1 125 ? -6.083 -6.808 -0.355 1.00 93.56 125 PRO A N 1
ATOM 959 C CA . PRO A 1 125 ? -5.339 -6.680 -1.597 1.00 93.56 125 PRO A CA 1
ATOM 960 C C . PRO A 1 125 ? -3.832 -6.678 -1.328 1.00 93.56 125 PRO A C 1
ATOM 962 O O . PRO A 1 125 ? -3.369 -6.442 -0.212 1.00 93.56 125 PRO A O 1
ATOM 965 N N . ASN A 1 126 ? -3.046 -6.886 -2.380 1.00 94.56 126 ASN A N 1
ATOM 966 C CA . ASN A 1 126 ? -1.636 -6.516 -2.351 1.00 94.56 126 ASN A CA 1
ATOM 967 C C . ASN A 1 126 ? -1.518 -4.986 -2.305 1.00 94.56 126 ASN A C 1
ATOM 969 O O . ASN A 1 126 ? -2.379 -4.279 -2.827 1.00 94.56 126 ASN A O 1
ATOM 973 N N . LEU A 1 127 ? -0.439 -4.459 -1.738 1.00 94.94 127 LEU A N 1
ATOM 974 C CA . LEU A 1 127 ? -0.239 -3.016 -1.620 1.00 94.94 127 LEU A CA 1
ATOM 975 C C . LEU A 1 127 ? 0.972 -2.555 -2.427 1.00 94.94 127 LEU A C 1
ATOM 977 O O . LEU A 1 127 ? 2.095 -2.980 -2.183 1.00 94.94 127 LEU A O 1
ATOM 981 N N . PHE A 1 128 ? 0.761 -1.599 -3.322 1.00 94.81 128 PHE A N 1
ATOM 982 C CA . PHE A 1 128 ? 1.813 -0.750 -3.858 1.00 94.81 128 PHE A CA 1
ATOM 983 C C . PHE A 1 128 ? 2.026 0.446 -2.927 1.00 94.81 128 PHE A C 1
ATOM 985 O O . PHE A 1 128 ? 1.194 1.349 -2.854 1.00 94.81 128 PHE A O 1
ATOM 992 N N . ALA A 1 129 ? 3.156 0.465 -2.225 1.00 95.62 129 ALA A N 1
ATOM 993 C CA . ALA A 1 129 ? 3.614 1.604 -1.443 1.00 95.62 129 ALA A CA 1
ATOM 994 C C . ALA A 1 129 ? 4.567 2.452 -2.294 1.00 95.62 129 ALA A C 1
ATOM 996 O O . ALA A 1 129 ? 5.681 2.031 -2.613 1.00 95.62 129 ALA A O 1
ATOM 997 N N . LEU A 1 130 ? 4.118 3.646 -2.670 1.00 94.00 130 LEU A N 1
ATOM 998 C CA . LEU A 1 130 ? 4.815 4.554 -3.572 1.00 94.00 130 LEU A CA 1
ATOM 999 C C . LEU A 1 130 ? 5.331 5.779 -2.811 1.00 94.00 130 LEU A C 1
ATOM 1001 O O . LEU A 1 130 ? 4.590 6.468 -2.109 1.00 94.00 130 LEU A O 1
ATOM 1005 N N . HIS A 1 131 ? 6.608 6.089 -2.999 1.00 93.62 131 HIS A N 1
ATOM 1006 C CA . HIS A 1 131 ? 7.205 7.358 -2.603 1.00 93.62 131 HIS A CA 1
ATOM 1007 C C . HIS A 1 131 ? 7.627 8.144 -3.834 1.00 93.62 131 HIS A C 1
ATOM 1009 O O . HIS A 1 131 ? 8.320 7.625 -4.715 1.00 93.62 131 HIS A O 1
ATOM 1015 N N . TYR A 1 132 ? 7.237 9.411 -3.851 1.00 88.94 132 TYR A N 1
ATOM 1016 C CA . TYR A 1 132 ? 7.612 10.364 -4.878 1.00 88.94 132 TYR A CA 1
ATOM 1017 C C . TYR A 1 132 ? 8.214 11.629 -4.286 1.00 88.94 132 TYR A C 1
ATOM 1019 O O . TYR A 1 132 ? 7.951 11.968 -3.137 1.00 88.94 132 TYR A O 1
ATOM 1027 N N . GLU A 1 133 ? 8.991 12.324 -5.106 1.00 88.88 133 GLU A N 1
ATOM 1028 C CA . GLU A 1 133 ? 9.537 13.644 -4.812 1.00 88.88 133 GLU A CA 1
ATOM 1029 C C . GLU A 1 133 ? 8.507 14.719 -5.205 1.00 88.88 133 GLU A C 1
ATOM 1031 O O . GLU A 1 133 ? 8.156 14.792 -6.386 1.00 88.88 133 GLU A O 1
ATOM 1036 N N . PRO A 1 134 ? 7.968 15.518 -4.265 1.00 88.62 134 PRO A N 1
ATOM 1037 C CA . PRO A 1 134 ? 6.926 16.508 -4.553 1.00 88.62 134 PRO A CA 1
ATOM 1038 C C . PRO A 1 134 ? 7.338 17.575 -5.569 1.00 88.62 134 PRO A C 1
ATOM 1040 O O . PRO A 1 134 ? 6.507 18.033 -6.348 1.00 88.62 134 PRO A O 1
ATOM 1043 N N . GLU A 1 135 ? 8.614 17.956 -5.582 1.00 89.00 135 GLU A N 1
ATOM 1044 C CA . GLU A 1 135 ? 9.141 19.039 -6.412 1.00 89.00 135 GLU A CA 1
ATOM 1045 C C . GLU A 1 135 ? 9.180 18.642 -7.891 1.00 89.00 135 GLU A C 1
ATOM 1047 O O . GLU A 1 135 ? 8.887 19.445 -8.776 1.00 89.00 135 GLU A O 1
ATOM 1052 N N . THR A 1 136 ? 9.522 17.383 -8.174 1.00 84.75 136 THR A N 1
ATOM 1053 C CA . THR A 1 136 ? 9.690 16.876 -9.544 1.00 84.75 136 THR A CA 1
ATOM 1054 C C . THR A 1 136 ? 8.568 15.940 -9.982 1.00 84.75 136 THR A C 1
ATOM 1056 O O . THR A 1 136 ? 8.477 15.600 -11.165 1.00 84.75 136 THR A O 1
ATOM 1059 N N . TRP A 1 137 ? 7.724 15.512 -9.040 1.00 82.06 137 TRP A N 1
ATOM 1060 C CA . TRP A 1 137 ? 6.721 14.457 -9.194 1.00 82.06 137 TRP A CA 1
ATOM 1061 C C . TRP A 1 137 ? 7.298 13.123 -9.682 1.00 82.06 137 TRP A C 1
ATOM 1063 O O . TRP A 1 137 ? 6.569 12.296 -10.241 1.00 82.06 137 TRP A O 1
ATOM 1073 N N . ARG A 1 138 ? 8.601 12.900 -9.466 1.00 82.31 138 ARG A N 1
ATOM 1074 C CA . ARG A 1 138 ? 9.292 11.664 -9.839 1.00 82.31 138 ARG A CA 1
ATOM 1075 C C . ARG A 1 138 ? 9.094 10.596 -8.789 1.00 82.31 138 ARG A C 1
ATOM 1077 O O . ARG A 1 138 ? 9.236 10.847 -7.592 1.00 82.31 138 ARG A O 1
ATOM 1084 N N . VAL A 1 139 ? 8.820 9.376 -9.241 1.00 85.50 139 VAL A N 1
ATOM 1085 C CA . VAL A 1 139 ? 8.793 8.220 -8.346 1.00 85.50 139 VAL A CA 1
ATOM 1086 C C . VAL A 1 139 ? 10.211 7.868 -7.942 1.00 85.50 139 VAL A C 1
ATOM 1088 O O . VAL A 1 139 ? 11.076 7.629 -8.779 1.00 85.50 139 VAL A O 1
ATOM 1091 N N . ARG A 1 140 ? 10.428 7.852 -6.630 1.00 89.50 140 ARG A N 1
ATOM 1092 C CA . ARG A 1 140 ? 11.708 7.531 -6.008 1.00 89.50 140 ARG A CA 1
ATOM 1093 C C . ARG A 1 140 ? 11.728 6.094 -5.523 1.00 89.50 140 ARG A C 1
ATOM 1095 O O . ARG A 1 140 ? 12.695 5.398 -5.777 1.00 89.50 140 ARG A O 1
ATOM 1102 N N . ASN A 1 141 ? 10.669 5.628 -4.862 1.00 92.75 141 ASN A N 1
ATOM 1103 C CA . ASN A 1 141 ? 10.576 4.231 -4.439 1.00 92.75 141 ASN A CA 1
ATOM 1104 C C . ASN A 1 141 ? 9.191 3.663 -4.725 1.00 92.75 141 ASN A C 1
ATOM 1106 O O . ASN A 1 141 ? 8.185 4.354 -4.569 1.00 92.75 141 ASN A O 1
ATOM 1110 N N . LEU A 1 142 ? 9.150 2.386 -5.084 1.00 92.94 142 LEU A N 1
ATOM 1111 C CA . LEU A 1 142 ? 7.924 1.618 -5.237 1.00 92.94 142 LEU A CA 1
ATOM 1112 C C . LEU A 1 142 ? 8.152 0.223 -4.669 1.00 92.94 142 LEU A C 1
ATOM 1114 O O . LEU A 1 142 ? 9.044 -0.498 -5.120 1.00 92.94 142 LEU A O 1
ATOM 1118 N N . ILE A 1 143 ? 7.344 -0.140 -3.678 1.00 94.81 143 ILE A N 1
ATOM 1119 C CA . ILE A 1 143 ? 7.403 -1.430 -2.994 1.00 94.81 143 ILE A CA 1
ATOM 1120 C C . ILE A 1 143 ? 6.061 -2.125 -3.175 1.00 94.81 143 ILE A C 1
ATOM 1122 O O . ILE A 1 143 ? 5.020 -1.524 -2.923 1.00 94.81 143 ILE A O 1
ATOM 1126 N N . LEU A 1 144 ? 6.088 -3.386 -3.588 1.00 94.50 144 LEU A N 1
ATOM 1127 C CA . LEU A 1 144 ? 4.941 -4.279 -3.551 1.00 94.50 144 LEU A CA 1
ATOM 1128 C C . LEU A 1 144 ? 4.965 -5.077 -2.247 1.00 94.50 144 LEU A C 1
ATOM 1130 O O . LEU A 1 144 ? 5.908 -5.816 -1.982 1.00 94.50 144 LEU A O 1
ATOM 1134 N N . VAL A 1 145 ? 3.923 -4.921 -1.447 1.00 95.81 145 VAL A N 1
ATOM 1135 C CA . VAL A 1 145 ? 3.670 -5.663 -0.215 1.00 95.81 145 VAL A CA 1
ATOM 1136 C C . VAL A 1 145 ? 2.641 -6.749 -0.514 1.00 95.81 145 VAL A C 1
ATOM 1138 O O . VAL A 1 145 ? 1.563 -6.460 -1.040 1.00 95.81 145 VAL A O 1
ATOM 1141 N N . LEU A 1 146 ? 2.989 -7.997 -0.209 1.00 94.19 146 LEU A N 1
ATOM 1142 C CA . LEU A 1 146 ? 2.163 -9.162 -0.520 1.00 94.19 146 LEU A CA 1
ATOM 1143 C C . LEU A 1 146 ? 0.981 -9.287 0.444 1.00 94.19 146 LEU A C 1
ATOM 1145 O O . LEU A 1 146 ? 1.127 -9.121 1.651 1.00 94.19 146 LEU A O 1
ATOM 1149 N N . ARG A 1 147 ? -0.199 -9.633 -0.078 1.00 93.56 147 ARG A N 1
ATOM 1150 C CA . ARG A 1 147 ? -1.441 -9.655 0.715 1.00 93.56 147 ARG A CA 1
ATOM 1151 C C . ARG A 1 147 ? -1.418 -10.575 1.946 1.00 93.56 147 ARG A C 1
ATOM 1153 O O . ARG A 1 147 ? -2.064 -10.272 2.943 1.00 93.56 147 ARG A O 1
ATOM 1160 N N . PHE A 1 148 ? -0.665 -11.675 1.900 1.00 90.75 148 PHE A N 1
ATOM 1161 C CA . PHE A 1 148 ? -0.615 -12.643 3.003 1.00 90.75 148 PHE A CA 1
ATOM 1162 C C . PHE A 1 148 ? 0.106 -12.099 4.243 1.00 90.75 148 PHE A C 1
ATOM 1164 O O . PHE A 1 148 ? 0.007 -12.690 5.311 1.00 90.75 148 PHE A O 1
ATOM 1171 N N . SER A 1 149 ? 0.861 -10.998 4.122 1.00 92.06 149 SER A N 1
ATOM 1172 C CA . SER A 1 149 ? 1.584 -10.425 5.259 1.00 92.06 149 SER A CA 1
ATOM 1173 C C . SER A 1 149 ? 0.717 -9.537 6.147 1.00 92.06 149 SER A C 1
ATOM 1175 O O . SER A 1 149 ? 1.225 -8.964 7.107 1.00 92.06 149 SER A O 1
ATOM 1177 N N . TYR A 1 150 ? -0.558 -9.347 5.807 1.00 92.31 150 TYR A N 1
ATOM 1178 C CA . TYR A 1 150 ? -1.465 -8.554 6.620 1.00 92.31 150 TYR A CA 1
ATOM 1179 C C . TYR A 1 150 ? -1.978 -9.349 7.819 1.00 92.31 150 TYR A C 1
ATOM 1181 O O . TYR A 1 150 ? -2.481 -10.460 7.695 1.00 92.31 150 TYR A O 1
ATOM 1189 N N . SER A 1 151 ? -1.911 -8.718 8.983 1.00 94.38 151 SER A N 1
ATOM 1190 C CA . SER A 1 151 ? -2.522 -9.169 10.227 1.00 94.38 151 SER A CA 1
ATOM 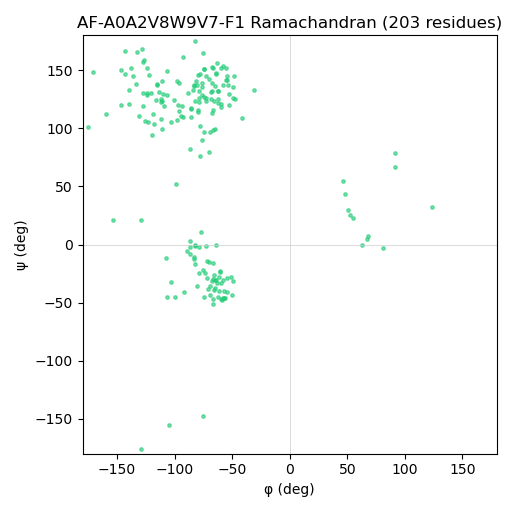1191 C C . SER A 1 151 ? -3.029 -7.948 10.996 1.00 94.38 151 SER A C 1
ATOM 1193 O O . SER A 1 151 ? -2.638 -6.811 10.709 1.00 94.38 151 SER A O 1
ATOM 1195 N N . LEU A 1 152 ? -3.860 -8.162 12.019 1.00 96.06 152 LEU A N 1
ATOM 1196 C CA . LEU A 1 152 ? -4.308 -7.063 12.881 1.00 96.06 152 LEU A CA 1
ATOM 1197 C C . LEU A 1 152 ? -3.141 -6.366 13.605 1.00 96.06 152 LEU A C 1
ATOM 1199 O O . LEU A 1 152 ? -3.265 -5.191 13.936 1.00 96.06 152 LEU A O 1
ATOM 1203 N N . SER A 1 153 ? -1.998 -7.039 13.801 1.00 95.62 153 SER A N 1
ATOM 1204 C CA . SER A 1 153 ? -0.792 -6.426 14.381 1.00 95.62 153 SER A CA 1
ATOM 1205 C C . SER A 1 153 ? -0.046 -5.509 13.404 1.00 95.62 153 SER A C 1
ATOM 1207 O O . SER A 1 153 ? 0.672 -4.613 13.837 1.00 95.62 153 SER A O 1
ATOM 1209 N N . VAL A 1 154 ? -0.239 -5.689 12.094 1.00 95.69 154 VAL A N 1
ATOM 1210 C CA . VAL A 1 154 ? 0.371 -4.868 11.034 1.00 95.69 154 VAL A CA 1
ATOM 1211 C C . VAL A 1 154 ? -0.415 -3.574 10.782 1.00 95.69 154 VAL A C 1
ATOM 1213 O O . VAL A 1 154 ? 0.079 -2.669 10.108 1.00 95.69 154 VAL A O 1
ATOM 1216 N N . ILE A 1 155 ? -1.616 -3.422 11.347 1.00 96.94 155 ILE A N 1
ATOM 1217 C CA . ILE A 1 155 ? -2.409 -2.195 11.227 1.00 96.94 155 ILE A CA 1
ATOM 1218 C C . ILE A 1 155 ? -2.607 -1.509 12.578 1.00 96.94 155 ILE A C 1
ATOM 1220 O O . ILE A 1 155 ? -2.919 -2.123 13.591 1.00 96.94 155 ILE A O 1
ATOM 1224 N N . LYS A 1 156 ? -2.481 -0.183 12.592 1.00 97.62 156 LYS A N 1
ATOM 1225 C CA . LYS A 1 156 ? -2.726 0.646 13.774 1.00 97.62 156 LYS A CA 1
ATOM 1226 C C . LYS A 1 156 ? -3.964 1.509 13.573 1.00 97.62 156 LYS A C 1
ATOM 1228 O O . LYS A 1 156 ? -4.010 2.321 12.645 1.00 97.62 156 LYS A O 1
ATOM 1233 N N . LYS A 1 157 ? -4.943 1.380 14.472 1.00 97.94 157 LYS A N 1
ATOM 1234 C CA . LYS A 1 157 ? -6.113 2.270 14.543 1.00 97.94 157 LYS A CA 1
ATOM 1235 C C . LYS A 1 157 ? -5.660 3.699 14.854 1.00 97.94 157 LYS A C 1
ATOM 1237 O O . LYS A 1 157 ? -4.846 3.916 15.752 1.00 97.94 157 LYS A O 1
ATOM 1242 N N . ARG A 1 158 ? -6.166 4.679 14.104 1.00 96.56 158 ARG A N 1
ATOM 1243 C CA . ARG A 1 158 ? -5.910 6.106 14.349 1.00 96.56 158 ARG A CA 1
ATOM 1244 C C . ARG A 1 158 ? -7.004 6.693 15.231 1.00 96.56 158 ARG A C 1
ATOM 1246 O O . ARG A 1 158 ? -8.100 6.149 15.315 1.00 96.56 158 ARG A O 1
ATOM 1253 N N . ASN A 1 159 ? -6.719 7.840 15.838 1.00 95.69 159 ASN A N 1
ATOM 1254 C CA . ASN A 1 159 ? -7.771 8.624 16.476 1.00 95.69 159 ASN A CA 1
ATOM 1255 C C . ASN A 1 159 ? -8.781 9.105 15.417 1.00 95.69 159 ASN A C 1
ATOM 1257 O O . ASN A 1 159 ? -8.369 9.366 14.276 1.00 95.69 159 ASN A O 1
ATOM 1261 N N . PRO A 1 160 ? -10.068 9.241 15.784 1.00 95.12 160 PRO A N 1
ATOM 1262 C CA . PRO A 1 160 ? -11.074 9.824 14.908 1.00 95.12 160 PRO A CA 1
ATOM 1263 C C . PRO A 1 160 ? -10.664 11.217 14.422 1.00 95.12 160 PRO A C 1
ATOM 1265 O O . PRO A 1 160 ? -9.928 11.947 15.099 1.00 95.12 160 PRO A O 1
ATOM 1268 N N . LEU A 1 161 ? -11.138 11.600 13.236 1.00 92.06 161 LEU A N 1
ATOM 1269 C CA . LEU A 1 161 ? -10.949 12.962 12.749 1.00 92.06 161 LEU A CA 1
ATOM 1270 C C . LEU A 1 161 ? -11.677 13.974 13.642 1.00 92.06 161 LEU A C 1
ATOM 1272 O O . LEU A 1 161 ? -12.748 13.716 14.191 1.00 92.06 161 LEU A O 1
ATOM 1276 N N . ARG A 1 162 ? -11.070 15.159 13.764 1.00 93.31 162 ARG A N 1
ATOM 1277 C CA . ARG A 1 162 ? -11.553 16.247 14.625 1.00 93.31 162 ARG A CA 1
ATOM 1278 C C . ARG A 1 162 ? -12.992 16.667 14.255 1.00 93.31 162 ARG A C 1
ATOM 1280 O O . ARG A 1 162 ? -13.325 16.602 13.076 1.00 93.31 162 ARG A O 1
ATOM 1287 N N . PRO A 1 163 ? -13.779 17.224 15.200 1.00 92.44 163 PRO A N 1
ATOM 1288 C CA . PRO A 1 163 ? -15.140 17.747 14.970 1.00 92.44 163 PRO A CA 1
ATOM 1289 C C . PRO A 1 163 ? -15.314 18.686 13.783 1.00 92.44 163 PRO A C 1
ATOM 1291 O O . PRO A 1 163 ? -16.357 18.715 13.149 1.00 92.44 163 PRO A O 1
ATOM 1294 N N . LYS A 1 164 ? -14.270 19.452 13.464 1.00 93.62 164 LYS A N 1
ATOM 1295 C CA . LYS A 1 164 ? -14.290 20.421 12.364 1.00 93.62 164 LYS A CA 1
ATOM 1296 C C . LYS A 1 164 ? -13.921 19.819 11.001 1.00 93.62 164 LYS A C 1
ATOM 1298 O O . LYS A 1 164 ? -13.863 20.555 10.025 1.00 93.62 164 LYS A O 1
ATOM 1303 N N . ALA A 1 165 ? -13.579 18.532 10.932 1.00 91.31 165 ALA A N 1
ATOM 1304 C CA . ALA A 1 165 ? -13.263 17.871 9.672 1.00 91.31 165 ALA A CA 1
ATOM 1305 C C . ALA A 1 165 ? -14.551 17.487 8.934 1.00 91.31 165 ALA A C 1
ATOM 1307 O O . ALA A 1 165 ? -15.516 17.071 9.560 1.00 91.31 165 ALA A O 1
ATOM 1308 N N . GLU A 1 166 ? -14.527 17.540 7.603 1.00 92.00 166 GLU A N 1
ATOM 1309 C CA . GLU A 1 166 ? -15.660 17.145 6.751 1.00 92.00 166 GLU A CA 1
ATOM 1310 C C . GLU A 1 166 ? -16.141 15.714 7.041 1.00 92.00 166 GLU A C 1
ATOM 1312 O O . GLU A 1 166 ? -17.332 15.448 7.144 1.00 92.00 166 GLU A O 1
ATOM 1317 N N . ARG A 1 167 ? -15.196 14.79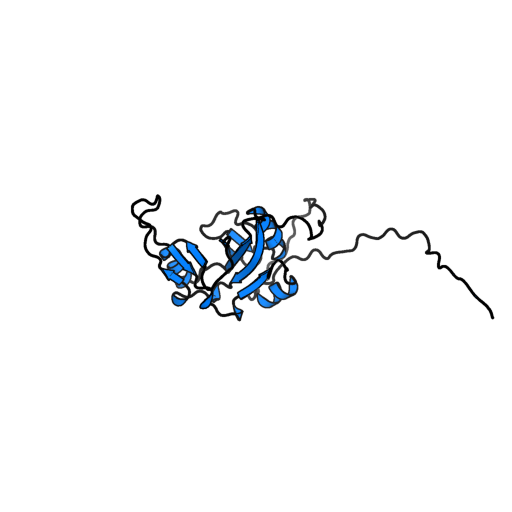3 7.252 1.00 89.81 167 ARG A N 1
ATOM 1318 C CA . ARG A 1 167 ? -15.460 13.406 7.657 1.00 89.81 167 ARG A CA 1
ATOM 1319 C C . ARG A 1 167 ? -15.275 13.237 9.165 1.00 89.81 167 ARG A C 1
ATOM 1321 O O . ARG A 1 167 ? -14.468 12.409 9.588 1.00 89.81 167 ARG A O 1
ATOM 1328 N N . HIS A 1 168 ? -15.924 14.079 9.967 1.00 89.12 168 HIS A N 1
ATOM 1329 C CA . HIS A 1 168 ? -15.880 13.973 11.427 1.00 89.12 168 HIS A CA 1
ATOM 1330 C C . HIS A 1 168 ? -16.161 12.529 11.886 1.00 89.12 168 HIS A C 1
ATOM 1332 O O . HIS A 1 168 ? -16.878 11.783 11.221 1.00 89.12 168 HIS A O 1
ATOM 1338 N N . ASP A 1 169 ? -15.499 12.112 12.966 1.00 91.44 169 ASP A N 1
ATOM 1339 C CA . ASP A 1 169 ? -15.549 10.773 13.558 1.00 91.44 169 ASP A CA 1
ATOM 1340 C C . ASP A 1 169 ? -15.039 9.633 12.674 1.00 91.44 169 ASP A C 1
ATOM 1342 O O . ASP A 1 169 ? -14.936 8.491 13.124 1.00 91.44 169 ASP A O 1
ATOM 1346 N N . TRP A 1 170 ? -14.600 9.920 11.446 1.00 95.75 170 TRP A N 1
ATOM 1347 C CA . TRP A 1 170 ? -13.972 8.908 10.614 1.00 95.75 170 TRP A CA 1
ATOM 1348 C C . TRP A 1 170 ? -12.681 8.399 11.258 1.00 95.75 170 TRP A C 1
ATOM 1350 O O . TRP A 1 170 ? -11.752 9.160 11.550 1.00 95.75 170 TRP A O 1
ATOM 1360 N N . VAL A 1 171 ? -12.611 7.081 11.428 1.00 96.81 171 VAL A N 1
ATOM 1361 C CA . VAL A 1 171 ? -11.474 6.387 12.027 1.00 96.81 171 VAL A CA 1
ATOM 1362 C C . VAL A 1 171 ? -10.646 5.718 10.940 1.00 96.81 171 VAL A C 1
ATOM 1364 O O . VAL A 1 171 ? -11.017 4.680 10.385 1.00 96.81 171 VAL A O 1
ATOM 1367 N N . GLY A 1 172 ? -9.494 6.312 10.651 1.00 96.12 172 GLY A N 1
ATOM 1368 C CA . GLY A 1 172 ? -8.521 5.736 9.732 1.00 96.12 172 GLY A CA 1
ATOM 1369 C C . GLY A 1 172 ? -7.627 4.682 10.379 1.00 96.12 172 GLY A C 1
ATOM 1370 O O . GLY A 1 172 ? -7.619 4.495 11.598 1.00 96.12 172 GLY 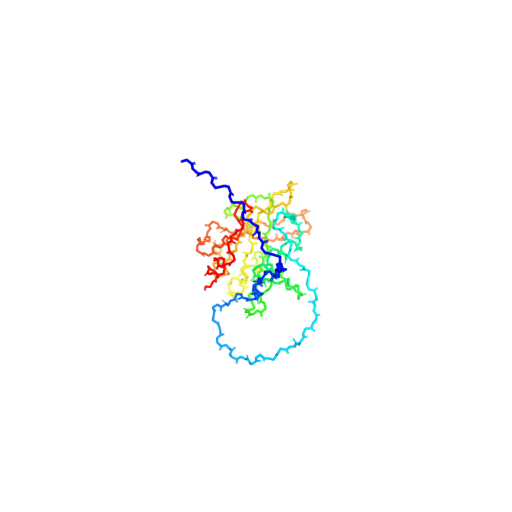A O 1
ATOM 1371 N N . CYS A 1 173 ? -6.788 4.062 9.559 1.00 96.81 173 CYS A N 1
ATOM 1372 C CA . CYS A 1 173 ? -5.683 3.238 10.018 1.00 96.81 173 CYS A CA 1
ATOM 1373 C C . CYS A 1 173 ? -4.351 3.635 9.377 1.00 96.81 173 CYS A C 1
ATOM 1375 O O . CYS A 1 173 ? -4.271 4.454 8.456 1.00 96.81 173 CYS A O 1
ATOM 1377 N N . THR A 1 174 ? -3.291 3.086 9.948 1.00 97.38 174 THR A N 1
ATOM 1378 C CA . THR A 1 174 ? -1.926 3.175 9.450 1.00 97.38 174 THR A CA 1
ATOM 1379 C C . THR A 1 174 ? -1.414 1.756 9.273 1.00 97.38 174 THR A C 1
ATOM 1381 O O . THR A 1 174 ? -1.498 0.962 10.206 1.00 97.38 174 THR A O 1
ATOM 1384 N N . ILE A 1 175 ? -0.851 1.454 8.111 1.00 96.88 175 ILE A N 1
ATOM 1385 C CA . ILE A 1 175 ? -0.145 0.202 7.853 1.00 96.88 175 ILE A CA 1
ATOM 1386 C C . ILE A 1 175 ? 1.272 0.357 8.399 1.00 96.88 175 ILE A C 1
ATOM 1388 O O . ILE A 1 175 ? 1.995 1.287 8.029 1.00 96.88 175 ILE A O 1
ATOM 1392 N N . LEU A 1 176 ? 1.667 -0.534 9.299 1.00 97.19 176 LEU A N 1
ATOM 1393 C CA . LEU A 1 176 ? 2.981 -0.566 9.921 1.00 97.19 176 LEU A CA 1
ATOM 1394 C C . LEU A 1 176 ? 3.935 -1.361 9.029 1.00 97.19 176 LEU A C 1
ATOM 1396 O O . LEU A 1 176 ? 4.186 -2.542 9.240 1.00 97.19 176 LEU A O 1
ATOM 1400 N N . LEU A 1 177 ? 4.482 -0.695 8.010 1.00 96.12 177 LEU A N 1
ATOM 1401 C CA . LEU A 1 177 ? 5.471 -1.287 7.108 1.00 96.12 177 LEU A CA 1
ATOM 1402 C C . LEU A 1 177 ? 6.674 -1.878 7.857 1.00 96.12 177 LEU A C 1
ATOM 1404 O O . LEU A 1 177 ? 7.273 -2.818 7.353 1.00 96.12 177 LEU A O 1
ATOM 1408 N N . GLY A 1 178 ? 7.042 -1.355 9.030 1.00 95.62 178 GLY A N 1
ATOM 1409 C CA . GLY A 1 178 ? 8.126 -1.900 9.857 1.00 95.62 178 GLY A CA 1
ATOM 1410 C C . GLY A 1 178 ? 7.856 -3.310 10.389 1.00 95.62 178 GLY A C 1
ATOM 1411 O O . GLY A 1 178 ? 8.791 -4.093 10.489 1.00 95.62 178 GLY A O 1
ATOM 1412 N N . GLU A 1 179 ? 6.589 -3.648 10.632 1.00 95.88 179 GLU A N 1
ATOM 1413 C CA . GLU A 1 179 ? 6.163 -4.936 11.204 1.00 95.88 179 GLU A CA 1
ATOM 1414 C C . GLU A 1 179 ? 5.966 -6.024 10.137 1.00 95.88 179 GLU A C 1
ATOM 1416 O O . GLU A 1 179 ? 5.737 -7.190 10.446 1.00 95.88 179 GLU A O 1
ATOM 1421 N N . ILE A 1 180 ? 6.037 -5.651 8.858 1.00 95.62 180 ILE A N 1
ATOM 1422 C CA . ILE A 1 180 ? 5.910 -6.584 7.738 1.00 95.62 180 ILE A CA 1
ATOM 1423 C C . ILE A 1 180 ? 7.268 -7.231 7.453 1.00 95.62 180 ILE A C 1
ATOM 1425 O O . ILE A 1 180 ? 8.273 -6.530 7.294 1.00 95.62 180 ILE A O 1
ATOM 1429 N N . LEU A 1 181 ? 7.280 -8.556 7.297 1.00 92.50 181 LEU A N 1
ATOM 1430 C CA . LEU A 1 181 ? 8.469 -9.326 6.922 1.00 92.50 181 LEU A CA 1
ATOM 1431 C C . LEU A 1 181 ? 9.107 -8.799 5.631 1.00 92.50 181 LEU A C 1
ATOM 1433 O O . LEU A 1 181 ? 8.419 -8.413 4.682 1.00 92.50 181 LEU A O 1
ATOM 1437 N N . GLN A 1 182 ? 10.437 -8.786 5.579 1.00 93.25 182 GLN A N 1
ATOM 1438 C CA . GLN A 1 182 ? 11.164 -8.234 4.436 1.00 93.25 182 GLN A CA 1
ATOM 1439 C C . GLN A 1 182 ? 10.945 -9.070 3.165 1.00 93.25 182 GLN A C 1
ATOM 1441 O O . GLN A 1 182 ? 10.907 -8.534 2.057 1.00 93.25 182 GLN A O 1
ATOM 1446 N N . GLU A 1 183 ? 10.718 -10.369 3.326 1.00 91.69 183 GLU A N 1
ATOM 1447 C CA . GLU A 1 183 ? 10.425 -11.333 2.268 1.00 91.69 183 GLU A CA 1
ATOM 1448 C C . GLU A 1 183 ? 9.084 -11.031 1.588 1.00 91.69 183 GLU A C 1
ATOM 1450 O O . GLU A 1 183 ? 8.943 -11.238 0.384 1.00 91.69 183 GLU A O 1
ATOM 1455 N N . ALA A 1 184 ? 8.131 -10.458 2.330 1.00 94.50 184 ALA A N 1
ATOM 1456 C CA . ALA A 1 184 ? 6.836 -10.030 1.812 1.00 94.50 184 ALA A CA 1
ATOM 1457 C C . ALA A 1 184 ? 6.872 -8.650 1.126 1.00 94.50 184 ALA A C 1
ATOM 1459 O O . ALA A 1 184 ? 5.842 -8.178 0.643 1.00 94.50 184 ALA A O 1
ATOM 1460 N N . LYS A 1 185 ? 8.041 -7.992 1.070 1.00 95.88 185 LYS A N 1
ATOM 1461 C CA . LYS A 1 185 ? 8.247 -6.689 0.422 1.00 95.88 185 LYS A CA 1
ATOM 1462 C C . LYS A 1 185 ? 9.126 -6.831 -0.811 1.00 95.88 185 LYS A C 1
ATOM 1464 O O . LYS A 1 185 ? 10.346 -6.993 -0.728 1.00 95.88 185 LYS A O 1
ATOM 1469 N N . ILE A 1 186 ? 8.533 -6.690 -1.983 1.00 94.69 186 ILE A N 1
ATOM 1470 C CA . ILE A 1 186 ? 9.238 -6.722 -3.260 1.00 94.69 186 ILE A CA 1
ATOM 1471 C C . ILE A 1 186 ? 9.543 -5.289 -3.691 1.00 94.69 186 ILE A C 1
ATOM 1473 O O . ILE A 1 186 ? 8.641 -4.501 -3.962 1.00 94.69 186 ILE A O 1
ATOM 1477 N N . LEU A 1 187 ? 10.828 -4.945 -3.757 1.00 93.12 187 LEU A N 1
ATOM 1478 C CA . LEU A 1 187 ? 11.270 -3.665 -4.307 1.00 93.12 187 LEU A CA 1
ATOM 1479 C C . LEU A 1 187 ? 11.098 -3.694 -5.827 1.00 93.12 187 LEU A C 1
ATOM 1481 O O . LEU A 1 187 ? 11.592 -4.606 -6.487 1.00 93.12 187 LEU A O 1
ATOM 1485 N N . ILE A 1 188 ? 10.385 -2.705 -6.360 1.00 90.00 188 ILE A N 1
ATOM 1486 C CA . ILE A 1 188 ? 10.171 -2.520 -7.799 1.00 90.00 188 ILE A CA 1
ATOM 1487 C C . ILE A 1 188 ? 11.004 -1.341 -8.288 1.00 90.00 188 ILE A C 1
ATOM 1489 O O . ILE A 1 188 ? 11.672 -1.446 -9.311 1.00 90.00 188 ILE A O 1
ATOM 1493 N N . ILE A 1 189 ? 10.981 -0.231 -7.549 1.00 88.62 189 ILE A N 1
ATOM 1494 C CA . ILE A 1 189 ? 11.824 0.942 -7.793 1.00 88.62 189 ILE A CA 1
ATOM 1495 C C . ILE A 1 189 ? 12.533 1.275 -6.485 1.00 88.62 189 ILE A C 1
ATOM 1497 O O . ILE A 1 189 ? 11.877 1.384 -5.445 1.00 88.62 189 ILE A O 1
ATOM 1501 N N . SER A 1 190 ? 13.849 1.449 -6.549 1.00 91.94 190 SER A N 1
ATOM 1502 C CA . SER A 1 190 ? 14.684 1.890 -5.434 1.00 91.94 190 SER A CA 1
ATOM 1503 C C . SER A 1 190 ? 15.520 3.082 -5.875 1.00 91.94 190 SER A C 1
ATOM 1505 O O . SER A 1 190 ? 16.306 2.973 -6.809 1.00 91.94 190 SER A O 1
ATOM 1507 N N . ASP A 1 191 ? 15.325 4.216 -5.213 1.00 92.19 191 ASP A N 1
ATOM 1508 C CA . ASP A 1 191 ? 15.973 5.497 -5.512 1.00 92.19 191 ASP A CA 1
ATOM 1509 C C . ASP A 1 191 ? 15.940 5.901 -7.002 1.00 92.19 191 ASP A C 1
ATOM 1511 O O . ASP A 1 191 ? 16.917 6.341 -7.599 1.00 92.19 191 ASP A O 1
ATOM 1515 N N . GLY A 1 192 ? 14.780 5.710 -7.633 1.00 85.62 192 GLY A N 1
ATOM 1516 C CA . GLY A 1 192 ? 14.552 5.994 -9.052 1.00 85.62 192 GLY A CA 1
ATOM 1517 C C . GLY A 1 192 ? 15.051 4.910 -10.011 1.00 85.62 192 GLY A C 1
ATOM 1518 O O . GLY A 1 192 ? 14.808 5.016 -11.210 1.00 85.62 192 GLY A O 1
ATOM 1519 N N . VAL A 1 193 ? 15.691 3.848 -9.513 1.00 85.62 193 VAL A N 1
ATOM 1520 C CA . VAL A 1 193 ? 16.179 2.727 -10.325 1.00 85.62 193 VAL A CA 1
ATOM 1521 C C . VAL A 1 193 ? 15.177 1.576 -10.293 1.00 85.62 193 VAL A C 1
ATOM 1523 O O . VAL A 1 193 ? 14.864 1.033 -9.232 1.00 85.62 193 VAL A O 1
ATOM 1526 N N . ALA A 1 194 ? 14.669 1.194 -11.465 1.00 85.69 194 ALA A N 1
ATOM 1527 C CA . ALA A 1 194 ? 13.757 0.065 -11.608 1.00 85.69 194 ALA A CA 1
ATOM 1528 C C . ALA A 1 194 ? 14.505 -1.275 -11.524 1.00 85.69 194 ALA A C 1
ATOM 1530 O O . ALA A 1 194 ? 15.544 -1.468 -12.155 1.00 85.69 194 ALA A O 1
ATOM 1531 N N . SER A 1 195 ? 13.951 -2.222 -10.769 1.00 85.75 195 SER A N 1
ATOM 1532 C CA . SER A 1 195 ? 14.428 -3.605 -10.738 1.00 85.75 195 SER A CA 1
ATOM 1533 C C . SER A 1 195 ? 14.028 -4.362 -12.011 1.00 85.75 195 SER A C 1
ATOM 1535 O O . SER A 1 195 ? 12.976 -4.075 -12.595 1.00 85.75 195 SER A O 1
ATOM 1537 N N . PRO A 1 196 ? 14.809 -5.371 -12.440 1.00 84.62 196 PRO A N 1
ATOM 1538 C CA . PRO A 1 196 ? 14.445 -6.190 -13.585 1.00 84.62 196 PRO A CA 1
ATOM 1539 C C . PRO A 1 196 ? 13.088 -6.876 -13.398 1.00 84.62 196 PRO A C 1
ATOM 1541 O O . PRO A 1 196 ? 12.791 -7.471 -12.362 1.00 84.62 196 PRO A O 1
ATOM 1544 N N . ALA A 1 197 ? 12.283 -6.867 -14.460 1.00 79.81 197 ALA A N 1
ATOM 1545 C CA . ALA A 1 197 ? 10.955 -7.485 -14.505 1.00 79.81 197 ALA A CA 1
ATOM 1546 C C . ALA A 1 197 ? 10.958 -8.934 -14.017 1.00 79.81 197 ALA A C 1
ATOM 1548 O O . ALA A 1 197 ? 10.049 -9.385 -13.323 1.00 79.81 197 ALA A O 1
ATOM 1549 N N . ALA A 1 198 ? 11.971 -9.682 -14.457 1.00 82.44 198 ALA A N 1
ATOM 1550 C CA . ALA A 1 198 ? 12.104 -11.100 -14.178 1.00 82.44 198 ALA A CA 1
ATOM 1551 C C . ALA A 1 198 ? 12.302 -11.360 -12.682 1.00 82.44 198 ALA A C 1
ATOM 1553 O O . ALA A 1 198 ? 11.710 -12.304 -12.165 1.00 82.44 198 ALA A O 1
ATOM 1554 N N . ASP A 1 199 ? 13.039 -10.493 -11.990 1.00 86.56 199 ASP A N 1
ATOM 1555 C CA . ASP A 1 199 ? 13.327 -10.635 -10.564 1.00 86.56 199 ASP A CA 1
ATOM 1556 C C . ASP A 1 199 ? 12.104 -10.297 -9.719 1.00 86.56 199 ASP A C 1
ATOM 1558 O O . ASP A 1 199 ? 11.730 -11.072 -8.838 1.00 86.56 199 ASP A O 1
ATOM 1562 N N . VAL A 1 200 ? 11.418 -9.195 -10.043 1.00 85.81 200 VAL A N 1
ATOM 1563 C CA . VAL A 1 200 ? 10.142 -8.827 -9.407 1.00 85.81 200 VAL A CA 1
ATOM 1564 C C . VAL A 1 200 ? 9.133 -9.969 -9.563 1.00 85.81 200 VAL A C 1
ATOM 1566 O O . VAL A 1 200 ? 8.524 -10.397 -8.585 1.00 85.81 200 VAL A O 1
ATOM 1569 N N . ARG A 1 201 ? 9.014 -10.533 -10.774 1.00 79.69 201 ARG A N 1
ATOM 1570 C CA . ARG A 1 201 ? 8.152 -11.694 -11.046 1.00 79.69 201 ARG A CA 1
ATOM 1571 C C . ARG A 1 201 ? 8.564 -12.931 -10.263 1.00 79.69 201 ARG A C 1
ATOM 1573 O O . ARG A 1 201 ? 7.701 -13.616 -9.731 1.00 79.69 201 ARG A O 1
ATOM 1580 N N . LYS A 1 202 ? 9.860 -13.246 -10.219 1.00 85.94 202 LYS A N 1
ATOM 1581 C CA . LYS A 1 202 ? 10.380 -14.421 -9.513 1.00 85.94 202 LYS A CA 1
ATOM 1582 C C . LYS A 1 202 ? 10.073 -14.345 -8.021 1.00 85.94 202 LYS A C 1
ATOM 1584 O O . LYS A 1 202 ? 9.708 -15.359 -7.448 1.00 85.94 202 LYS A O 1
ATOM 1589 N N . ARG A 1 203 ? 10.194 -13.159 -7.420 1.00 88.12 203 ARG A N 1
ATOM 1590 C CA . ARG A 1 203 ? 9.906 -12.926 -5.997 1.00 88.12 203 ARG A CA 1
ATOM 1591 C C . ARG A 1 203 ? 8.415 -12.928 -5.663 1.00 88.12 203 ARG A C 1
ATOM 1593 O O . ARG A 1 203 ? 8.068 -13.160 -4.515 1.00 88.12 203 ARG A O 1
ATOM 1600 N N . TYR A 1 204 ? 7.557 -12.636 -6.638 1.00 84.31 204 TYR A N 1
ATOM 1601 C CA . TYR A 1 204 ? 6.104 -12.648 -6.454 1.00 84.31 204 TYR A CA 1
ATOM 1602 C C . TYR A 1 204 ? 5.501 -14.062 -6.478 1.00 84.31 204 TYR A C 1
ATOM 1604 O O . TYR A 1 204 ? 4.421 -14.267 -5.932 1.00 84.31 204 TYR A O 1
ATOM 1612 N N . ARG A 1 205 ? 6.171 -15.024 -7.128 1.00 76.94 205 ARG A N 1
ATOM 1613 C CA . ARG A 1 205 ? 5.739 -16.430 -7.207 1.00 76.94 205 ARG A CA 1
ATOM 1614 C C . ARG A 1 205 ? 6.002 -17.176 -5.906 1.00 76.94 205 ARG A C 1
ATOM 1616 O O . ARG A 1 205 ? 5.127 -17.975 -5.512 1.00 76.94 205 ARG A O 1
#

Solvent-accessible surface area (backbone atoms only — not comparable to full-atom values): 12773 Å² total; per-residue (Å²): 143,83,88,82,87,80,83,87,81,79,83,89,85,75,78,85,70,79,80,82,72,81,88,75,86,74,82,73,69,76,83,75,98,72,92,70,88,89,80,83,84,81,89,88,80,91,74,82,80,91,73,73,94,86,74,77,62,50,76,45,79,64,39,54,52,56,61,36,43,78,71,55,40,37,73,40,84,85,61,51,85,84,40,49,26,33,26,91,91,70,72,47,44,26,24,75,42,75,41,66,50,80,81,59,52,56,44,80,52,61,49,31,68,62,52,51,54,24,46,79,65,73,61,52,48,23,34,37,46,36,17,30,41,71,92,68,34,27,60,31,33,30,33,41,36,46,39,86,63,64,46,78,88,30,44,43,78,46,75,51,39,54,86,88,40,96,61,44,67,45,38,32,22,30,39,31,53,64,72,41,60,69,87,42,46,46,66,45,26,57,83,59,43,71,53,58,64,67,57,52,51,60,70,71,85

pLDDT: mean 72.13, std 25.8, range [27.06, 97.94]

Nearest PDB structures (foldseek):
  4kyw-assembly1_A  TM=9.112E-01  e=1.102E-16  Streptococcus pneumoniae TIGR4
  4esj-assembly2_B  TM=9.457E-01  e=5.580E-13  Streptococcus pneumoniae TIGR4
  4esj-assembly1_A  TM=9.027E-01  e=1.277E-12  Streptococcus pneumoniae TIGR4
  7po6-assembly1_B  TM=3.500E-01  e=1.370E-01  Homo sapiens
  7pjb-assembly2_B  TM=3.488E-01  e=1.767E-01  Homo sapiens

Radius of gyration: 23.05 Å; Cα contacts (8 Å, |Δi|>4): 293; chains: 1; bounding box: 75×47×65 Å

Secondary structure (DSSP, 8-state):
--------PPPS-----------------S---------PPP----PPPPPPTTS-----HHHHHHHGGGGT-EE-TT--TT--EEETTTTEEEEEEEESS---S-EEEEEHHHHHHHHHTT-PPEEEEEEEETTTTEEEEEEEEPGGG--GGGEEEPPPPPTTSTTTT--EEEE-GGGS-GGGEEEEEETTEEPPHHHHHHHH-

Mean predicted aligned error: 14.21 Å

Sequence (205 aa):
MATLSATPQLPPGQSPSANNYPRIQIFPCRGTLHRAPLSFPSRNSRFPSPIPISETLRLSPQFAARELRFIGALPNEDKHPAIDFTYPSCDALFQLKSQGRKLGSSLSDGAYSKMSEAIEADRTPNLFALHYEPETWRVRNLILVLRFSYSLSVIKKRNPLRPKAERHDWVGCTILLGEILQEAKILIISDGVASPAADVRKRYR